Protein AF-A0A955JYB1-F1 (afdb_monomer)

Structure (mmCIF, N/CA/C/O backbone):
data_AF-A0A955JYB1-F1
#
_entry.id   AF-A0A955JYB1-F1
#
loop_
_atom_site.group_PDB
_atom_site.id
_atom_site.type_symbol
_atom_site.label_atom_id
_atom_site.label_alt_id
_atom_site.label_comp_id
_atom_site.label_asym_id
_atom_site.label_entity_id
_atom_site.label_seq_id
_atom_site.pdbx_PDB_ins_code
_atom_site.Cartn_x
_atom_site.Cartn_y
_atom_site.Cartn_z
_atom_site.occupancy
_atom_site.B_iso_or_equiv
_atom_site.auth_seq_id
_atom_site.auth_comp_id
_atom_site.auth_asym_id
_atom_site.auth_atom_id
_atom_site.pdbx_PDB_model_num
ATOM 1 N N . MET A 1 1 ? 31.327 -35.921 -1.072 1.00 38.75 1 MET A N 1
ATOM 2 C CA . MET A 1 1 ? 30.945 -35.524 0.301 1.00 38.75 1 MET A CA 1
ATOM 3 C C . MET A 1 1 ? 29.560 -34.891 0.266 1.00 38.75 1 MET A C 1
ATOM 5 O O . MET A 1 1 ? 29.416 -33.709 -0.019 1.00 38.75 1 MET A O 1
ATOM 9 N N . GLU A 1 2 ? 28.541 -35.715 0.494 1.00 39.31 2 GLU A N 1
ATOM 10 C CA . GLU A 1 2 ? 27.116 -35.370 0.538 1.00 39.31 2 GLU A CA 1
ATOM 11 C C . GLU A 1 2 ? 26.676 -34.954 1.954 1.00 39.31 2 GLU A C 1
ATOM 13 O O . GLU A 1 2 ? 25.932 -35.673 2.611 1.00 39.31 2 GLU A O 1
ATOM 18 N N . PHE A 1 3 ? 27.115 -33.796 2.458 1.00 44.34 3 PHE A N 1
ATOM 19 C CA . PHE A 1 3 ? 26.742 -33.376 3.823 1.00 44.34 3 PHE A CA 1
ATOM 20 C C . PHE A 1 3 ? 26.226 -31.947 3.966 1.00 44.34 3 PHE A C 1
ATOM 22 O O . PHE A 1 3 ? 26.326 -31.381 5.044 1.00 44.34 3 PHE A O 1
ATOM 29 N N . LEU A 1 4 ? 25.593 -31.370 2.937 1.00 48.28 4 LEU A N 1
ATOM 30 C CA . LEU A 1 4 ? 24.822 -30.123 3.101 1.00 48.28 4 LEU A CA 1
ATOM 31 C C . LEU A 1 4 ? 23.524 -30.071 2.274 1.00 48.28 4 LEU A C 1
ATOM 33 O O . LEU A 1 4 ? 23.049 -28.999 1.912 1.00 48.28 4 LEU A O 1
ATOM 37 N N . LYS A 1 5 ? 22.852 -31.211 2.064 1.00 41.53 5 LYS A N 1
ATOM 38 C CA . LYS A 1 5 ? 21.389 -31.205 1.866 1.00 41.53 5 LYS A CA 1
ATOM 39 C C . LYS A 1 5 ? 20.709 -31.140 3.238 1.00 41.53 5 LYS A C 1
ATOM 41 O O . LYS A 1 5 ? 20.001 -32.056 3.644 1.00 41.53 5 LYS A O 1
ATOM 46 N N . SER A 1 6 ? 20.933 -30.044 3.971 1.00 41.06 6 SER A N 1
ATOM 47 C CA . SER A 1 6 ? 20.096 -29.708 5.126 1.00 41.06 6 SER A CA 1
ATOM 48 C C . SER A 1 6 ? 18.728 -29.309 4.590 1.00 41.06 6 SER A C 1
ATOM 50 O O . SER A 1 6 ? 18.463 -28.172 4.196 1.00 41.06 6 SER A O 1
ATOM 52 N N . ASN A 1 7 ? 17.885 -30.325 4.473 1.00 46.78 7 ASN A N 1
ATOM 53 C CA . ASN A 1 7 ? 16.487 -30.223 4.132 1.00 46.78 7 ASN A CA 1
ATOM 54 C C . ASN A 1 7 ? 15.818 -29.388 5.230 1.00 46.78 7 ASN A C 1
ATOM 56 O O . ASN A 1 7 ? 15.478 -29.901 6.296 1.00 46.78 7 ASN A O 1
ATOM 60 N N . LYS A 1 8 ? 15.696 -28.079 4.993 1.00 49.12 8 LYS A N 1
ATOM 61 C CA . LYS A 1 8 ? 15.092 -27.090 5.892 1.00 49.12 8 LYS A CA 1
ATOM 62 C C . LYS A 1 8 ? 13.580 -27.331 5.970 1.00 49.12 8 LYS A C 1
ATOM 64 O O . LYS A 1 8 ? 12.783 -26.515 5.514 1.00 49.12 8 LYS A O 1
ATOM 69 N N . ARG A 1 9 ? 13.170 -28.478 6.521 1.00 55.09 9 ARG A N 1
ATOM 70 C CA . ARG A 1 9 ? 11.784 -28.751 6.901 1.00 55.09 9 ARG A CA 1
ATOM 71 C C . ARG A 1 9 ? 11.428 -27.722 7.966 1.00 55.09 9 ARG A C 1
ATOM 73 O O . ARG A 1 9 ? 11.911 -27.801 9.093 1.00 55.09 9 ARG A O 1
ATOM 80 N N . ARG A 1 10 ? 10.618 -26.721 7.610 1.00 59.34 10 ARG A N 1
ATOM 81 C CA . ARG A 1 10 ? 9.955 -25.889 8.619 1.00 59.34 10 ARG A CA 1
ATOM 82 C C . ARG A 1 10 ? 9.213 -26.845 9.553 1.00 59.34 10 ARG A C 1
ATOM 84 O O . ARG A 1 10 ? 8.434 -27.673 9.091 1.00 59.34 10 ARG A O 1
ATOM 91 N N . SER A 1 11 ? 9.509 -26.779 10.848 1.00 77.94 11 SER A N 1
ATOM 92 C CA . SER A 1 11 ? 8.768 -27.548 11.848 1.00 77.94 11 SER A CA 1
ATOM 93 C C . SER A 1 11 ? 7.284 -27.186 11.748 1.00 77.94 11 SER A C 1
ATOM 95 O O . SER A 1 11 ? 6.961 -26.001 11.645 1.00 77.94 11 SER A O 1
ATOM 97 N N . ARG A 1 12 ? 6.387 -28.181 11.811 1.00 80.25 12 ARG A N 1
ATOM 98 C CA . ARG A 1 12 ? 4.925 -27.966 11.819 1.00 80.25 12 ARG A CA 1
ATOM 99 C C . ARG A 1 12 ? 4.507 -26.951 12.891 1.00 80.25 12 ARG A C 1
ATOM 101 O O . ARG A 1 12 ? 3.619 -26.141 12.660 1.00 80.25 12 ARG A O 1
ATOM 108 N N . LEU A 1 13 ? 5.219 -26.922 14.021 1.00 85.00 13 LEU A N 1
ATOM 109 C CA . LEU A 1 13 ? 5.011 -25.945 15.093 1.00 85.00 13 LEU A CA 1
ATOM 110 C C . LEU A 1 13 ? 5.283 -24.506 14.641 1.00 85.00 13 LEU A C 1
ATOM 112 O O . LEU A 1 13 ? 4.529 -23.604 14.984 1.00 85.00 13 LEU A O 1
ATOM 116 N N . SER A 1 14 ? 6.329 -24.283 13.840 1.00 84.44 14 SER A N 1
ATOM 117 C CA . SER A 1 14 ? 6.640 -22.951 13.311 1.00 84.44 14 SER A CA 1
ATOM 118 C C . SER A 1 14 ? 5.580 -22.462 12.328 1.00 84.44 14 SER A C 1
ATOM 120 O O . SER A 1 14 ? 5.365 -21.256 12.228 1.00 84.44 14 SER A O 1
ATOM 122 N N . GLU A 1 15 ? 4.963 -23.367 11.572 1.00 85.81 15 GLU A N 1
ATOM 123 C CA . GLU A 1 15 ? 3.910 -23.032 10.615 1.00 85.81 15 GLU A CA 1
ATOM 124 C C . GLU A 1 15 ? 2.590 -22.719 11.327 1.00 85.81 15 GLU A C 1
ATOM 126 O O . GLU A 1 15 ? 1.981 -21.687 11.056 1.00 85.81 15 GLU A O 1
ATOM 131 N N . ILE A 1 16 ? 2.217 -23.527 12.324 1.00 91.31 16 ILE A N 1
ATOM 132 C CA . ILE A 1 16 ? 1.059 -23.265 13.190 1.00 91.31 16 ILE A CA 1
ATOM 133 C C . ILE A 1 16 ? 1.235 -21.936 13.929 1.00 91.31 16 ILE A C 1
ATOM 135 O O . ILE A 1 16 ? 0.350 -21.085 13.877 1.00 91.31 16 ILE A O 1
ATOM 139 N N . ALA A 1 17 ? 2.394 -21.714 14.557 1.00 90.94 17 ALA A N 1
ATOM 140 C CA . ALA A 1 17 ? 2.681 -20.464 15.255 1.00 90.94 17 ALA A CA 1
ATOM 141 C C . ALA A 1 17 ? 2.602 -19.254 14.313 1.00 90.94 17 ALA A C 1
ATOM 143 O O . ALA A 1 17 ? 2.074 -18.213 14.693 1.00 90.94 17 ALA A O 1
ATOM 144 N N . TYR A 1 18 ? 3.077 -19.390 13.070 1.00 89.44 18 TYR A N 1
ATOM 145 C CA . TYR A 1 18 ? 2.948 -18.342 12.059 1.00 89.44 18 TYR A CA 1
ATOM 146 C C . TYR A 1 18 ? 1.481 -18.007 11.757 1.00 89.44 18 TYR A C 1
ATOM 148 O O . TYR A 1 18 ? 1.126 -16.829 11.725 1.00 89.44 18 TYR A O 1
ATOM 156 N N . VAL A 1 19 ? 0.625 -19.011 11.555 1.00 93.31 19 VAL A N 1
ATOM 157 C CA . VAL A 1 19 ? -0.801 -18.792 11.268 1.00 93.31 19 VAL A CA 1
ATOM 158 C C . VAL A 1 19 ? -1.507 -18.160 12.468 1.00 93.31 19 VAL A C 1
ATOM 160 O O . VAL A 1 19 ? -2.136 -17.112 12.324 1.00 93.31 19 VAL A O 1
ATOM 163 N N . VAL A 1 20 ? -1.343 -18.748 13.655 1.00 95.44 20 VAL A N 1
ATOM 164 C CA . VAL A 1 20 ? -2.004 -18.298 14.887 1.00 95.44 20 VAL A CA 1
ATOM 165 C C . VAL A 1 20 ? -1.614 -16.864 15.232 1.00 95.44 20 VAL A C 1
ATOM 167 O O . VAL A 1 20 ? -2.494 -16.053 15.492 1.00 95.44 20 VAL A O 1
ATOM 170 N N . LEU A 1 21 ? -0.325 -16.511 15.176 1.00 93.69 21 LEU A N 1
ATOM 171 C CA . LEU A 1 21 ? 0.126 -15.158 15.517 1.00 93.69 21 LEU A CA 1
ATOM 172 C C . LEU A 1 21 ? -0.401 -14.089 14.549 1.00 93.69 21 LEU A C 1
ATOM 174 O O . LEU A 1 21 ? -0.737 -12.993 14.990 1.00 93.69 21 LEU A O 1
ATOM 178 N N . ASN A 1 22 ? -0.496 -14.381 13.247 1.00 95.44 22 ASN A N 1
ATOM 179 C CA . ASN A 1 22 ? -1.040 -13.417 12.282 1.00 95.44 22 ASN A CA 1
ATOM 180 C C . ASN A 1 22 ? -2.554 -13.228 12.444 1.00 95.44 22 ASN A C 1
ATOM 182 O O . ASN A 1 22 ? -3.038 -12.102 12.354 1.00 95.44 22 ASN A O 1
ATOM 186 N N . ILE A 1 23 ? -3.295 -14.308 12.710 1.00 96.69 23 ILE A N 1
ATOM 187 C CA . ILE A 1 23 ? -4.732 -14.219 13.005 1.00 96.69 23 ILE A CA 1
ATOM 188 C C . ILE A 1 23 ? -4.947 -13.458 14.314 1.00 96.69 23 ILE A C 1
ATOM 190 O O . ILE A 1 23 ? -5.753 -12.532 14.353 1.00 96.69 23 ILE A O 1
ATOM 194 N N . ALA A 1 24 ? -4.187 -13.793 15.360 1.00 96.56 24 ALA A N 1
ATOM 195 C CA . ALA A 1 24 ? -4.259 -13.122 16.652 1.00 96.56 24 ALA A CA 1
ATOM 196 C C . ALA A 1 24 ? -3.973 -11.621 16.530 1.00 96.56 24 ALA A C 1
ATOM 198 O O . ALA A 1 24 ? -4.690 -10.828 17.129 1.00 96.56 24 ALA A O 1
ATOM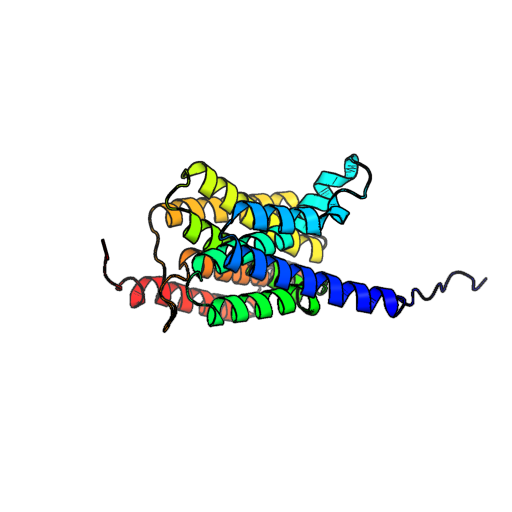 199 N N . LEU A 1 25 ? -2.990 -11.218 15.714 1.00 96.25 25 LEU A N 1
ATOM 200 C CA . LEU A 1 25 ? -2.735 -9.807 15.425 1.00 96.25 25 LEU A CA 1
ATOM 201 C C . LEU A 1 25 ? -3.964 -9.131 14.805 1.00 96.25 25 LEU A C 1
ATOM 203 O O . LEU A 1 25 ? -4.386 -8.090 15.291 1.00 96.25 25 LEU A O 1
ATOM 207 N N . ALA A 1 26 ? -4.549 -9.708 13.755 1.00 97.06 26 ALA A N 1
ATOM 208 C CA . ALA A 1 26 ? -5.701 -9.110 13.079 1.00 97.06 26 ALA A CA 1
ATOM 209 C C . ALA A 1 26 ? -6.925 -8.989 14.006 1.00 97.06 26 ALA A C 1
ATOM 211 O O . ALA A 1 26 ? -7.592 -7.955 14.026 1.00 97.06 26 ALA A O 1
ATOM 212 N N . VAL A 1 27 ? -7.185 -10.020 14.815 1.00 97.19 27 VAL A N 1
ATOM 213 C CA . VAL A 1 27 ? -8.258 -10.015 15.820 1.00 97.19 27 VAL A CA 1
ATOM 214 C C . VAL A 1 27 ? -7.976 -8.996 16.923 1.00 97.19 27 VAL A C 1
ATOM 216 O O . VAL A 1 27 ? -8.883 -8.277 17.329 1.00 97.19 27 VAL A O 1
ATOM 219 N N . LEU A 1 28 ? -6.726 -8.875 17.378 1.00 96.94 28 LEU A N 1
ATOM 220 C CA . LEU A 1 28 ? -6.333 -7.870 18.362 1.00 96.94 28 LEU A CA 1
ATOM 221 C C . LEU A 1 28 ? -6.601 -6.452 17.845 1.00 96.94 28 LEU A C 1
ATOM 223 O O . LEU A 1 28 ? -7.172 -5.649 18.574 1.00 96.94 28 LEU A O 1
ATOM 227 N N . LEU A 1 29 ? -6.251 -6.151 16.590 1.00 96.94 29 LEU A N 1
ATOM 228 C CA . LEU A 1 29 ? -6.529 -4.841 15.985 1.00 96.94 29 LEU A CA 1
ATOM 229 C C . LEU A 1 29 ? -8.034 -4.548 15.917 1.00 96.94 29 LEU A C 1
ATOM 231 O O . LEU A 1 29 ? -8.446 -3.430 16.216 1.00 96.94 29 LEU A O 1
ATOM 235 N N . LEU A 1 30 ? -8.858 -5.553 15.599 1.00 96.69 30 LEU A N 1
ATOM 236 C CA . LEU A 1 30 ? -10.318 -5.430 15.638 1.00 96.69 30 LEU A CA 1
ATOM 237 C C . LEU A 1 30 ? -10.828 -5.134 17.055 1.00 96.69 30 LEU A C 1
ATOM 239 O O . LEU A 1 30 ? -11.625 -4.218 17.238 1.00 96.69 30 LEU A O 1
ATOM 243 N N . ILE A 1 31 ? -10.354 -5.877 18.060 1.00 95.75 31 ILE A N 1
ATOM 244 C CA . ILE A 1 31 ? -10.734 -5.664 19.465 1.00 95.75 31 ILE A CA 1
ATOM 245 C C . ILE A 1 31 ? -10.359 -4.249 19.905 1.00 95.75 31 ILE A C 1
ATOM 247 O O . ILE A 1 31 ? -11.176 -3.569 20.523 1.00 95.75 31 ILE A O 1
ATOM 251 N N . VAL A 1 32 ? -9.154 -3.785 19.564 1.00 95.31 32 VAL A N 1
ATOM 252 C CA . VAL A 1 32 ? -8.707 -2.433 19.913 1.00 95.31 32 VAL A CA 1
ATOM 253 C C . VAL A 1 32 ? -9.590 -1.374 19.251 1.00 95.31 32 VAL A C 1
ATOM 255 O O . VAL A 1 32 ? -10.032 -0.444 19.927 1.00 95.31 32 VAL A O 1
ATOM 258 N N . ALA A 1 33 ? -9.900 -1.533 17.963 1.00 93.50 33 ALA A N 1
ATOM 259 C CA . ALA A 1 33 ? -10.757 -0.606 17.230 1.00 93.50 33 ALA A CA 1
ATOM 260 C C . ALA A 1 33 ? -12.182 -0.540 17.808 1.00 93.50 33 ALA A C 1
ATOM 262 O O . ALA A 1 33 ? -12.724 0.550 17.959 1.00 93.50 33 ALA A O 1
ATOM 263 N N . VAL A 1 34 ? -12.773 -1.681 18.175 1.00 93.88 34 VAL A N 1
ATOM 264 C CA . VAL A 1 34 ? -14.152 -1.744 18.689 1.00 93.88 34 VAL A CA 1
ATOM 265 C C . VAL A 1 34 ? -14.254 -1.279 20.142 1.00 93.88 34 VAL A C 1
ATOM 267 O O . VAL A 1 34 ? -15.166 -0.528 20.471 1.00 93.88 34 VAL A O 1
ATOM 270 N N . GLN A 1 35 ? -13.348 -1.725 21.016 1.00 94.06 35 GLN A N 1
ATOM 271 C CA . GLN A 1 35 ? -13.476 -1.505 22.463 1.00 94.06 35 GLN A CA 1
ATOM 272 C C . GLN A 1 35 ? -12.854 -0.189 22.929 1.00 94.06 35 GLN A C 1
ATOM 274 O O . GLN A 1 35 ? -13.381 0.464 23.823 1.00 94.06 35 GLN A O 1
ATOM 279 N N . PHE A 1 36 ? -11.723 0.199 22.339 1.00 92.06 36 PHE A N 1
ATOM 280 C CA . PHE A 1 36 ? -10.965 1.371 22.780 1.00 92.06 36 PHE A CA 1
ATOM 281 C C . PHE A 1 36 ? -11.129 2.561 21.840 1.00 92.06 36 PHE A C 1
ATOM 283 O O . PHE A 1 36 ? -10.824 3.681 22.242 1.00 92.06 36 PHE A O 1
ATOM 290 N N . ASN A 1 37 ? -11.573 2.327 20.597 1.00 88.75 37 ASN A N 1
ATOM 291 C CA . ASN A 1 37 ? -11.757 3.358 19.574 1.00 88.75 37 ASN A CA 1
ATOM 292 C C . ASN A 1 37 ? -10.515 4.266 19.417 1.00 88.75 37 ASN A C 1
ATOM 294 O O . ASN A 1 37 ? -10.618 5.480 19.249 1.00 88.75 37 ASN A O 1
ATOM 298 N N . ASN A 1 38 ? -9.319 3.674 19.556 1.00 90.25 38 ASN A N 1
ATOM 299 C CA . ASN A 1 38 ? -8.046 4.389 19.584 1.00 90.25 38 ASN A CA 1
ATOM 300 C C . ASN A 1 38 ? -7.164 3.982 18.396 1.00 90.25 38 ASN A C 1
ATOM 302 O O . ASN A 1 38 ? -6.569 2.896 18.361 1.00 90.25 38 ASN A O 1
ATOM 306 N N . LEU A 1 39 ? -7.058 4.904 17.437 1.00 90.69 39 LEU A N 1
ATOM 307 C CA . LEU A 1 39 ? -6.262 4.743 16.223 1.00 90.69 39 LEU A CA 1
ATOM 308 C C . LEU A 1 39 ? -4.772 4.536 16.531 1.00 90.69 39 LEU A C 1
ATOM 310 O O . LEU A 1 39 ? -4.147 3.611 16.010 1.00 90.69 39 LEU A O 1
ATOM 314 N N . TRP A 1 40 ? -4.201 5.376 17.395 1.00 92.75 40 TRP A N 1
ATOM 315 C CA . TRP A 1 40 ? -2.769 5.370 17.695 1.00 92.75 40 TRP A CA 1
ATOM 316 C C . TRP A 1 40 ? -2.332 4.075 18.371 1.00 92.75 40 TRP A C 1
ATOM 318 O O . TRP A 1 40 ? -1.307 3.505 17.999 1.00 92.75 40 TRP A O 1
ATOM 328 N N . LEU A 1 41 ? -3.142 3.564 19.301 1.00 93.38 41 LEU A N 1
ATOM 329 C CA . LEU A 1 41 ? -2.874 2.296 19.978 1.00 93.38 41 LEU A CA 1
ATOM 330 C C . LEU A 1 41 ? -2.806 1.132 18.977 1.00 93.38 41 LEU A C 1
ATOM 332 O O . LEU A 1 41 ? -1.892 0.308 19.027 1.00 93.38 41 LEU A O 1
ATOM 336 N N . SER A 1 42 ? -3.730 1.102 18.018 1.00 92.69 42 SER A N 1
ATOM 337 C CA . SER A 1 42 ? -3.751 0.094 16.956 1.00 92.69 42 SER A CA 1
ATOM 338 C C . SER A 1 42 ? -2.533 0.202 16.029 1.00 92.69 42 SER A C 1
ATOM 340 O O . SER A 1 42 ? -1.923 -0.813 15.688 1.00 92.69 42 SER A O 1
ATOM 342 N N . ILE A 1 43 ? -2.114 1.422 15.668 1.00 93.94 43 ILE A N 1
ATOM 343 C CA . ILE A 1 43 ? -0.890 1.656 14.881 1.00 93.94 43 ILE A CA 1
ATOM 344 C C . ILE A 1 43 ? 0.347 1.141 15.630 1.00 93.94 43 ILE A C 1
ATOM 346 O O . ILE A 1 43 ? 1.192 0.475 15.028 1.00 93.94 43 ILE A O 1
ATOM 350 N N . VAL A 1 44 ? 0.444 1.380 16.942 1.00 94.88 44 VAL A N 1
ATOM 351 C CA . VAL A 1 44 ? 1.547 0.862 17.768 1.00 94.88 44 VAL A CA 1
ATOM 352 C C . VAL A 1 44 ? 1.606 -0.666 17.714 1.00 94.88 44 VAL A C 1
ATOM 354 O O . VAL A 1 44 ? 2.681 -1.221 17.480 1.00 94.88 44 VAL A O 1
ATOM 357 N N . PHE A 1 45 ? 0.470 -1.361 17.833 1.00 94.75 45 PHE A N 1
ATOM 358 C CA . PHE A 1 45 ? 0.434 -2.821 17.691 1.00 94.75 45 PHE A CA 1
ATOM 359 C C . PHE A 1 45 ? 0.898 -3.295 16.309 1.00 94.75 45 PHE A C 1
ATOM 361 O O . PHE A 1 45 ? 1.658 -4.265 16.216 1.00 94.75 45 PHE A O 1
ATOM 368 N N . VAL A 1 46 ? 0.511 -2.599 15.234 1.00 95.25 46 VAL A N 1
ATOM 369 C CA . VAL A 1 46 ? 0.999 -2.900 13.879 1.00 95.25 46 VAL A CA 1
ATOM 370 C C . VAL A 1 46 ? 2.521 -2.768 13.808 1.00 95.25 46 VAL A C 1
ATOM 372 O O . VAL A 1 46 ? 3.176 -3.680 13.301 1.00 95.25 46 VAL A O 1
ATOM 375 N N . VAL A 1 47 ? 3.103 -1.688 14.334 1.00 93.75 47 VAL A N 1
ATOM 376 C CA . VAL A 1 47 ? 4.559 -1.463 14.310 1.00 93.75 47 VAL A CA 1
ATOM 377 C C . VAL A 1 47 ? 5.296 -2.519 15.141 1.00 93.75 47 VAL A C 1
ATOM 379 O O . VAL A 1 47 ? 6.239 -3.139 14.645 1.00 93.75 47 VAL A O 1
ATOM 382 N N . ILE A 1 48 ? 4.828 -2.803 16.362 1.00 93.62 48 ILE A N 1
ATOM 383 C CA . ILE A 1 48 ? 5.411 -3.825 17.249 1.00 93.62 48 ILE A CA 1
ATOM 384 C C . ILE A 1 48 ? 5.364 -5.213 16.599 1.00 93.62 48 ILE A C 1
ATOM 386 O O . ILE A 1 48 ? 6.325 -5.979 16.700 1.00 93.62 48 ILE A O 1
ATOM 390 N N . SER A 1 49 ? 4.302 -5.534 15.851 1.00 91.44 49 SER A N 1
ATOM 391 C CA . SER A 1 49 ? 4.202 -6.814 15.133 1.00 91.44 49 SER A CA 1
ATOM 392 C C . SER A 1 49 ? 5.360 -7.053 14.152 1.00 91.44 49 SER A C 1
ATOM 394 O O . SER A 1 49 ? 5.671 -8.200 13.816 1.00 91.44 49 SER A O 1
ATOM 396 N N . LYS A 1 50 ? 6.037 -5.983 13.712 1.00 89.81 50 LYS A N 1
ATOM 397 C CA . LYS A 1 50 ? 7.184 -6.028 12.799 1.00 89.81 50 LYS A CA 1
ATOM 398 C C . LYS A 1 50 ? 8.538 -5.993 13.509 1.00 89.81 50 LYS A C 1
ATOM 400 O O . LYS A 1 50 ? 9.540 -5.733 12.851 1.00 89.81 50 LYS A O 1
ATOM 405 N N . TRP A 1 51 ? 8.616 -6.310 14.803 1.00 87.19 51 TRP A N 1
ATOM 406 C CA . TRP A 1 51 ? 9.864 -6.319 15.591 1.00 87.19 51 TRP A CA 1
ATOM 407 C C . TRP A 1 51 ? 11.066 -6.994 14.894 1.00 87.19 51 TRP A C 1
ATOM 409 O O . TRP A 1 51 ? 12.209 -6.576 15.071 1.00 87.19 51 TRP A O 1
ATOM 419 N N . ARG A 1 52 ? 10.819 -7.994 14.033 1.00 84.88 52 ARG A N 1
ATOM 420 C CA . ARG A 1 52 ? 11.841 -8.675 13.215 1.00 84.88 52 ARG A CA 1
ATOM 421 C C . ARG A 1 52 ? 12.653 -7.741 12.311 1.00 84.88 52 ARG A C 1
ATOM 423 O O . ARG A 1 52 ? 13.780 -8.087 11.974 1.00 84.88 52 ARG A O 1
ATOM 430 N N . ILE A 1 53 ? 12.117 -6.578 11.937 1.00 87.69 53 ILE A N 1
ATOM 431 C CA . ILE A 1 53 ? 12.836 -5.547 11.172 1.00 87.69 53 ILE A CA 1
ATOM 432 C C . ILE A 1 53 ? 14.103 -5.110 11.922 1.00 87.69 53 ILE A C 1
ATOM 434 O O . ILE A 1 53 ?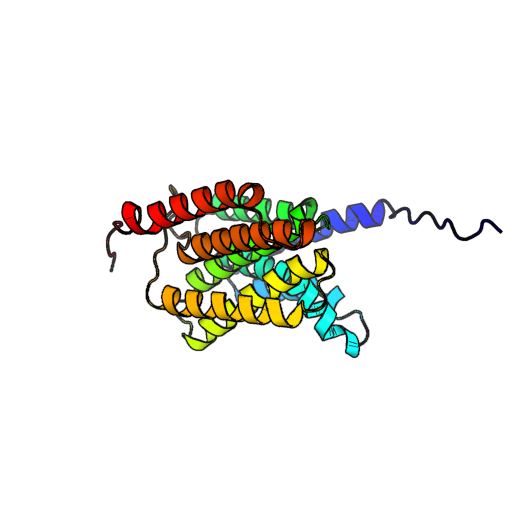 15.157 -4.961 11.301 1.00 87.69 53 ILE A O 1
ATOM 438 N N . LEU A 1 54 ? 14.004 -4.962 13.248 1.00 88.25 54 LEU A N 1
ATOM 439 C CA . LEU A 1 54 ? 15.071 -4.475 14.126 1.00 88.25 54 LEU A CA 1
ATOM 440 C C . LEU A 1 54 ? 15.957 -5.595 14.687 1.00 88.25 54 LEU A C 1
ATOM 442 O O . LEU A 1 54 ? 17.031 -5.315 15.209 1.00 88.25 54 LEU A O 1
ATOM 446 N N . ALA A 1 55 ? 15.567 -6.863 14.527 1.00 88.31 55 ALA A N 1
ATOM 447 C CA . ALA A 1 55 ? 16.310 -8.036 15.005 1.00 88.31 55 ALA A CA 1
ATOM 448 C C . ALA A 1 55 ? 17.595 -8.345 14.195 1.00 88.31 55 ALA A C 1
ATOM 450 O O . ALA A 1 55 ? 18.091 -9.472 14.200 1.00 88.31 55 ALA A O 1
ATOM 451 N N . VAL A 1 56 ? 18.135 -7.357 13.476 1.00 91.50 56 VAL A N 1
ATOM 452 C CA . VAL A 1 56 ? 19.381 -7.441 12.701 1.00 91.50 56 VAL A CA 1
ATOM 453 C C . VAL A 1 56 ? 20.359 -6.350 13.135 1.00 91.50 56 VAL A C 1
ATOM 455 O O . VAL A 1 56 ? 19.988 -5.399 13.820 1.00 91.50 56 VAL A O 1
ATOM 458 N N . ARG A 1 57 ? 21.620 -6.447 12.688 1.00 91.12 57 ARG A N 1
ATOM 459 C CA . ARG A 1 57 ? 22.643 -5.424 12.967 1.00 91.12 57 ARG A CA 1
ATOM 460 C C . ARG A 1 57 ? 22.166 -4.032 12.502 1.00 91.12 57 ARG A C 1
ATOM 462 O O . ARG A 1 57 ? 21.696 -3.947 11.364 1.00 91.12 57 ARG A O 1
ATOM 469 N N . PRO A 1 58 ? 22.378 -2.954 13.286 1.00 91.25 58 PRO A N 1
ATOM 470 C CA . PRO A 1 58 ? 21.881 -1.605 12.978 1.00 91.25 58 PRO A CA 1
ATOM 471 C C . PRO A 1 58 ? 22.175 -1.102 11.561 1.00 91.25 58 PRO A C 1
ATOM 473 O O . PRO A 1 58 ? 21.318 -0.495 10.927 1.00 91.25 58 PRO A O 1
ATOM 476 N N . ARG A 1 59 ? 23.340 -1.447 10.994 1.00 92.31 59 ARG A N 1
ATOM 477 C CA . ARG A 1 59 ? 23.703 -1.082 9.610 1.00 92.31 59 ARG A CA 1
ATOM 478 C C . ARG A 1 59 ? 22.706 -1.554 8.541 1.00 92.31 59 ARG A C 1
ATOM 480 O O . ARG A 1 59 ? 22.660 -0.984 7.460 1.00 92.31 59 ARG A O 1
ATOM 487 N N . TYR A 1 60 ? 21.940 -2.610 8.818 1.00 90.19 60 TYR A N 1
ATOM 488 C CA . TYR A 1 60 ? 20.963 -3.189 7.892 1.00 90.19 60 TYR A CA 1
ATOM 489 C C . TYR A 1 60 ? 19.528 -2.724 8.155 1.00 90.19 60 TYR A C 1
ATOM 491 O O . TYR A 1 60 ? 18.620 -3.139 7.436 1.00 90.19 60 TYR A O 1
ATOM 499 N N . TRP A 1 61 ? 19.296 -1.864 9.152 1.00 91.19 61 TRP A N 1
ATOM 500 C CA . TRP A 1 61 ? 17.947 -1.415 9.498 1.00 91.19 61 TRP A CA 1
ATOM 501 C C . TRP A 1 61 ? 17.265 -0.697 8.345 1.00 91.19 61 TRP A C 1
ATOM 503 O O . TRP A 1 61 ? 16.123 -1.012 8.046 1.00 91.19 61 TRP A O 1
ATOM 513 N N . VAL A 1 62 ? 17.965 0.193 7.640 1.00 87.81 62 VAL A N 1
ATOM 514 C CA . VAL A 1 62 ? 17.388 0.924 6.499 1.00 87.81 62 VAL A CA 1
ATOM 515 C C . VAL A 1 62 ? 16.898 -0.042 5.416 1.00 87.81 62 VAL A C 1
ATOM 517 O O . VAL A 1 62 ? 15.776 0.085 4.928 1.00 87.81 62 VAL A O 1
ATOM 520 N N . ALA A 1 63 ? 17.699 -1.057 5.084 1.00 86.25 63 ALA A N 1
ATOM 521 C CA . ALA A 1 63 ? 17.322 -2.074 4.105 1.00 86.25 63 ALA A CA 1
ATOM 522 C C . ALA A 1 63 ? 16.112 -2.903 4.572 1.00 86.25 63 ALA A C 1
ATOM 524 O O . ALA A 1 63 ? 15.185 -3.145 3.803 1.00 86.25 63 ALA A O 1
ATOM 525 N N . ASN A 1 64 ? 16.076 -3.288 5.849 1.00 89.94 64 ASN A N 1
ATOM 526 C CA . ASN A 1 64 ? 14.950 -4.038 6.400 1.00 89.94 64 ASN A CA 1
ATOM 527 C C . ASN A 1 64 ? 13.673 -3.204 6.517 1.00 89.94 64 ASN A C 1
ATOM 529 O O . ASN A 1 64 ? 12.596 -3.714 6.221 1.00 89.94 64 ASN A O 1
ATOM 533 N N . ILE A 1 65 ? 13.767 -1.942 6.939 1.00 89.81 65 ILE A N 1
ATOM 534 C CA . ILE A 1 65 ? 12.623 -1.032 7.029 1.00 89.81 65 ILE A CA 1
ATOM 535 C C . ILE A 1 65 ? 12.036 -0.863 5.633 1.00 89.81 65 ILE A C 1
ATOM 537 O O . ILE A 1 65 ? 10.868 -1.183 5.436 1.00 89.81 65 ILE A O 1
ATOM 541 N N . THR A 1 66 ? 12.855 -0.465 4.654 1.00 86.50 66 THR A N 1
ATOM 542 C CA . THR A 1 66 ? 12.413 -0.247 3.265 1.00 86.50 66 THR A CA 1
ATOM 543 C C . THR A 1 66 ? 11.763 -1.485 2.647 1.00 86.50 66 THR A C 1
ATOM 545 O O . THR A 1 66 ? 10.733 -1.353 1.992 1.00 86.50 66 THR A O 1
ATOM 548 N N . ALA A 1 67 ? 12.280 -2.686 2.922 1.00 86.12 67 ALA A N 1
ATOM 549 C CA . ALA A 1 67 ? 11.691 -3.944 2.454 1.00 86.12 67 ALA A CA 1
ATOM 550 C C . ALA A 1 67 ? 10.334 -4.289 3.099 1.00 86.12 67 ALA A C 1
ATOM 552 O O . ALA A 1 67 ? 9.594 -5.114 2.569 1.00 86.12 67 ALA A O 1
ATOM 553 N N . ASN A 1 68 ? 9.999 -3.687 4.243 1.00 93.06 68 ASN A N 1
ATOM 554 C CA . ASN A 1 68 ? 8.756 -3.948 4.970 1.00 93.06 68 ASN A CA 1
ATOM 555 C C . ASN A 1 68 ? 7.770 -2.769 4.934 1.00 93.06 68 ASN A C 1
ATOM 557 O O . ASN A 1 68 ? 6.671 -2.910 5.471 1.00 93.06 68 ASN A O 1
ATOM 561 N N . VAL A 1 69 ? 8.100 -1.637 4.293 1.00 94.44 69 VAL A N 1
ATOM 562 C CA . VAL A 1 69 ? 7.188 -0.477 4.235 1.00 94.44 69 VAL A CA 1
ATOM 563 C C . VAL A 1 69 ? 5.875 -0.830 3.543 1.00 94.44 69 VAL A C 1
ATOM 565 O O . VAL A 1 69 ? 4.829 -0.456 4.048 1.00 94.44 69 VAL A O 1
ATOM 568 N N . VAL A 1 70 ? 5.893 -1.612 2.460 1.00 96.44 70 VAL A N 1
ATOM 569 C CA . VAL A 1 70 ? 4.668 -2.053 1.761 1.00 96.44 70 VAL A CA 1
ATOM 570 C C . VAL A 1 70 ? 3.703 -2.767 2.716 1.00 96.44 70 VAL A C 1
ATOM 572 O O . VAL A 1 70 ? 2.516 -2.460 2.769 1.00 96.44 70 VAL A O 1
ATOM 575 N N . ASP A 1 71 ? 4.222 -3.683 3.534 1.00 95.56 71 ASP A N 1
ATOM 576 C CA . ASP A 1 71 ? 3.427 -4.412 4.526 1.00 95.56 71 ASP A CA 1
ATOM 577 C C . ASP A 1 71 ? 3.003 -3.527 5.711 1.00 95.56 71 ASP A C 1
ATOM 579 O O . ASP A 1 71 ? 1.922 -3.711 6.273 1.00 95.56 71 ASP A O 1
ATOM 583 N N . LEU A 1 72 ? 3.830 -2.547 6.084 1.00 96.12 72 LEU A N 1
ATOM 584 C CA . LEU A 1 72 ? 3.490 -1.557 7.102 1.00 96.12 72 LEU A CA 1
ATOM 585 C C . LEU A 1 72 ? 2.357 -0.635 6.632 1.00 96.12 72 LEU A C 1
ATOM 587 O O . LEU A 1 72 ? 1.414 -0.420 7.386 1.00 96.12 72 LEU A O 1
ATOM 591 N N . VAL A 1 73 ? 2.408 -0.154 5.388 1.00 97.69 73 VAL A N 1
ATOM 592 C CA . VAL A 1 73 ? 1.378 0.693 4.768 1.00 97.69 73 VAL A CA 1
ATOM 593 C C . VAL A 1 73 ? 0.037 -0.034 4.736 1.00 97.69 73 VAL A C 1
ATOM 595 O O . VAL A 1 73 ? -0.968 0.536 5.150 1.00 97.69 73 VAL A O 1
ATOM 598 N N . VAL A 1 74 ? 0.011 -1.310 4.333 1.00 97.94 74 VAL A N 1
ATOM 599 C CA . VAL A 1 74 ? -1.232 -2.099 4.350 1.00 97.94 74 VAL A CA 1
ATOM 600 C C . VAL A 1 74 ? -1.737 -2.331 5.776 1.00 97.94 74 VAL A C 1
ATOM 602 O O . VAL A 1 74 ? -2.937 -2.241 6.016 1.00 97.94 74 VAL A O 1
ATOM 605 N N . GLY A 1 75 ? -0.846 -2.590 6.739 1.00 97.25 75 GLY A N 1
ATOM 606 C CA . GLY A 1 75 ? -1.226 -2.744 8.147 1.00 97.25 75 GLY A CA 1
ATOM 607 C C . GLY A 1 75 ? -1.810 -1.471 8.766 1.00 97.25 75 GLY A C 1
ATOM 608 O O . GLY A 1 75 ? -2.859 -1.527 9.402 1.00 97.25 75 GLY A O 1
ATOM 609 N N . ILE A 1 76 ? -1.167 -0.321 8.551 1.00 97.25 76 ILE A N 1
ATOM 610 C CA . ILE A 1 76 ? -1.652 0.982 9.031 1.00 97.25 76 ILE A CA 1
ATOM 611 C C . ILE A 1 76 ? -2.962 1.349 8.328 1.00 97.25 76 ILE A C 1
ATOM 613 O O . ILE A 1 76 ? -3.916 1.761 8.985 1.00 97.25 76 ILE A O 1
ATOM 617 N N . GLY A 1 77 ? -3.049 1.144 7.012 1.00 97.38 77 GLY A N 1
ATOM 618 C CA . GLY A 1 77 ? -4.274 1.407 6.266 1.00 97.38 77 GLY A CA 1
ATOM 619 C C . GLY A 1 77 ? -5.440 0.523 6.708 1.00 97.38 77 GLY A C 1
ATOM 620 O O . GLY A 1 77 ? -6.551 1.022 6.843 1.00 97.38 77 GLY A O 1
ATOM 621 N N . HIS A 1 78 ? -5.196 -0.750 7.043 1.00 97.69 78 HIS A N 1
ATOM 622 C CA . HIS A 1 78 ? -6.220 -1.621 7.630 1.00 97.69 78 HIS A CA 1
ATOM 623 C C . HIS A 1 78 ? -6.774 -1.057 8.945 1.00 97.69 78 HIS A C 1
ATOM 625 O O . HIS A 1 78 ? -7.988 -1.014 9.130 1.00 97.69 78 HIS A O 1
ATOM 631 N N . VAL A 1 79 ? -5.902 -0.581 9.835 1.00 97.19 79 VAL A N 1
ATOM 632 C CA . VAL A 1 79 ? -6.312 0.046 11.098 1.00 97.19 79 VAL A CA 1
ATOM 633 C C . VAL A 1 79 ? -7.163 1.298 10.852 1.00 97.19 79 VAL A C 1
ATOM 635 O O . VAL A 1 79 ? -8.207 1.465 11.479 1.00 97.19 79 VAL A O 1
ATOM 638 N N . ILE A 1 80 ? -6.763 2.149 9.903 1.00 95.69 80 ILE A N 1
ATOM 639 C CA . ILE A 1 80 ? -7.543 3.334 9.515 1.00 95.69 80 ILE A CA 1
ATOM 640 C C . ILE A 1 80 ? -8.902 2.925 8.935 1.00 95.69 80 ILE A C 1
ATOM 642 O O . ILE A 1 80 ? -9.912 3.557 9.233 1.00 95.69 80 ILE A O 1
ATOM 646 N N . PHE A 1 81 ? -8.966 1.845 8.156 1.00 95.94 81 PHE A N 1
ATOM 647 C CA . PHE A 1 81 ? -10.228 1.338 7.620 1.00 95.94 81 PHE A CA 1
ATOM 648 C C . PHE A 1 81 ? -11.157 0.822 8.721 1.00 95.94 81 PHE A C 1
ATOM 650 O O . PHE A 1 81 ? -12.346 1.127 8.682 1.00 95.94 81 PHE A O 1
ATOM 657 N N . LEU A 1 82 ? -10.632 0.117 9.731 1.00 95.88 82 LEU A N 1
ATOM 658 C CA . LEU A 1 82 ? -11.422 -0.306 10.894 1.00 95.88 82 LEU A CA 1
ATOM 659 C C . LEU A 1 82 ? -12.021 0.891 11.638 1.00 95.88 82 LEU A C 1
ATOM 661 O O . LEU A 1 82 ? -13.190 0.844 12.021 1.00 95.88 82 LEU A O 1
ATOM 665 N N . GLN A 1 83 ? -11.240 1.962 11.792 1.00 93.50 83 GLN A N 1
ATOM 666 C CA . GLN A 1 83 ? -11.680 3.210 12.412 1.00 93.50 83 GLN A CA 1
ATOM 667 C C . GLN A 1 83 ? -12.728 3.945 11.562 1.00 93.50 83 GLN A C 1
ATOM 669 O O . GLN A 1 83 ? -13.701 4.480 12.088 1.00 93.50 83 GLN A O 1
ATOM 674 N N . ALA A 1 84 ? -12.560 3.957 10.239 1.00 92.06 84 ALA A N 1
ATOM 675 C CA . ALA A 1 84 ? -13.536 4.529 9.313 1.00 92.06 84 ALA A CA 1
ATOM 676 C C . ALA A 1 84 ? -14.834 3.702 9.250 1.00 92.06 84 ALA A C 1
ATOM 678 O O . ALA A 1 84 ? -15.895 4.238 8.951 1.00 92.06 84 ALA A O 1
ATOM 679 N N . ALA A 1 85 ? -14.769 2.405 9.553 1.00 93.19 85 ALA A N 1
ATOM 680 C CA . ALA A 1 85 ? -15.914 1.501 9.624 1.00 93.19 85 ALA A CA 1
ATOM 681 C C . ALA A 1 85 ? -16.588 1.461 11.011 1.00 93.19 85 ALA A C 1
ATOM 683 O O . ALA A 1 85 ? -17.468 0.626 11.241 1.00 93.19 85 ALA A O 1
ATOM 684 N N . THR A 1 86 ? -16.209 2.342 11.944 1.00 91.06 86 THR A N 1
ATOM 685 C CA . THR A 1 86 ? -16.833 2.416 13.272 1.00 91.06 86 THR A CA 1
ATOM 686 C C . THR A 1 86 ? -18.350 2.599 13.163 1.00 91.06 86 THR A C 1
ATOM 688 O O . THR A 1 86 ? -18.852 3.386 12.356 1.00 91.06 86 THR A O 1
ATOM 691 N N . GLY A 1 87 ? -19.084 1.824 13.967 1.00 88.75 87 GLY A N 1
ATOM 692 C CA . GLY A 1 87 ? -20.546 1.719 13.917 1.00 88.75 87 GLY A CA 1
ATOM 693 C C . GLY A 1 87 ? -21.074 0.636 12.966 1.00 88.75 87 GLY A C 1
ATOM 694 O O . GLY A 1 87 ? -22.265 0.342 12.991 1.00 88.75 87 GLY A O 1
ATOM 695 N N . GLN A 1 88 ? -20.216 -0.001 12.161 1.00 92.75 88 GLN A N 1
ATOM 696 C CA . GLN A 1 88 ? -20.588 -1.086 11.246 1.00 92.75 88 GLN A CA 1
ATOM 697 C C . GLN A 1 88 ? -19.743 -2.332 11.502 1.00 92.75 88 GLN A C 1
ATOM 699 O O . GLN A 1 88 ? -18.779 -2.623 10.793 1.00 92.75 88 GLN A O 1
ATOM 704 N N . PHE A 1 89 ? -20.138 -3.106 12.512 1.00 93.06 89 PHE A N 1
ATOM 705 C CA . PHE A 1 89 ? -19.376 -4.281 12.939 1.00 93.06 89 PHE A CA 1
ATOM 706 C C . PHE A 1 89 ? -19.165 -5.308 11.815 1.00 93.06 89 PHE A C 1
ATOM 708 O O . PHE A 1 89 ? -18.069 -5.840 11.665 1.00 93.06 89 PHE A O 1
ATOM 715 N N . TRP A 1 90 ? -20.178 -5.544 10.972 1.00 93.88 90 TRP A N 1
ATOM 716 C CA . TRP A 1 90 ? -20.058 -6.470 9.839 1.00 93.88 90 TRP A CA 1
ATOM 717 C C . TRP A 1 90 ? -18.937 -6.054 8.867 1.00 93.88 90 TRP A C 1
ATOM 719 O O . TRP A 1 90 ? -18.201 -6.910 8.374 1.00 93.88 90 TRP A O 1
ATOM 729 N N . LEU A 1 91 ? -18.773 -4.745 8.630 1.00 94.38 91 LEU A N 1
ATOM 730 C CA . LEU A 1 91 ? -17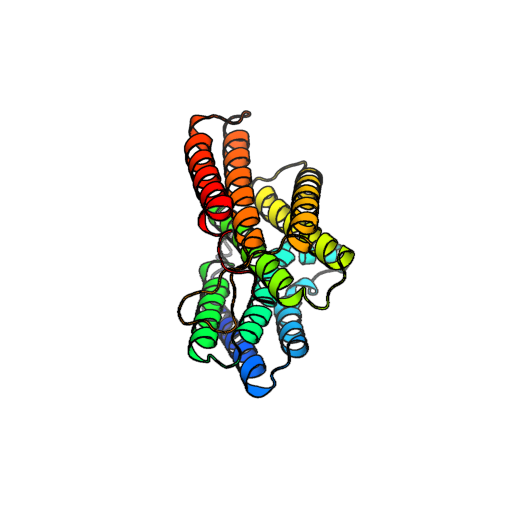.757 -4.198 7.735 1.00 94.38 91 LEU A CA 1
ATOM 731 C C . LEU A 1 91 ? -16.369 -4.316 8.365 1.00 94.38 91 LEU A C 1
ATOM 733 O O . LEU A 1 91 ? -15.421 -4.712 7.690 1.00 94.38 91 LEU A O 1
ATOM 737 N N . GLN A 1 92 ? -16.259 -4.047 9.668 1.00 95.44 92 GLN A N 1
ATOM 738 C CA . GLN A 1 92 ? -15.019 -4.244 10.419 1.00 95.44 92 GLN A CA 1
ATOM 739 C C . GLN A 1 92 ? -14.574 -5.713 10.386 1.00 95.44 92 GLN A C 1
ATOM 741 O O . GLN A 1 92 ? -13.416 -5.990 10.079 1.00 95.44 92 GLN A O 1
ATOM 746 N N . VAL A 1 93 ? -15.496 -6.662 10.588 1.00 96.62 93 VAL A N 1
ATOM 747 C CA . VAL A 1 93 ? -15.216 -8.103 10.464 1.00 96.62 93 VAL A CA 1
ATOM 748 C C . VAL A 1 93 ? -14.759 -8.456 9.048 1.00 96.62 93 VAL A C 1
ATOM 750 O O . VAL A 1 93 ? -13.734 -9.120 8.895 1.00 96.62 93 VAL A O 1
ATOM 753 N N . LEU A 1 94 ? -15.451 -7.971 8.011 1.00 95.62 94 LEU A N 1
ATOM 754 C CA . LEU A 1 94 ? -15.069 -8.202 6.614 1.00 95.62 94 LEU A CA 1
ATOM 755 C C . LEU A 1 94 ? -13.652 -7.683 6.315 1.00 95.62 94 LEU A C 1
ATOM 757 O O . LEU A 1 94 ? -12.842 -8.388 5.707 1.00 95.62 94 LEU A O 1
ATOM 761 N N . MET A 1 95 ? -13.325 -6.475 6.779 1.00 96.00 95 MET A N 1
ATOM 762 C CA . MET A 1 95 ? -11.992 -5.884 6.646 1.00 96.00 95 MET A CA 1
ATOM 763 C C . MET A 1 95 ? -10.929 -6.702 7.386 1.00 96.00 95 MET A C 1
ATOM 765 O O . MET A 1 95 ? -9.842 -6.915 6.848 1.00 96.00 95 MET A O 1
ATOM 769 N N . THR A 1 96 ? -11.228 -7.196 8.591 1.00 97.81 96 THR A N 1
ATOM 770 C CA . THR A 1 96 ? -10.326 -8.066 9.361 1.00 97.81 96 THR A CA 1
ATOM 771 C C . THR A 1 96 ? -10.092 -9.395 8.652 1.00 97.81 96 THR A C 1
ATOM 773 O O . THR A 1 96 ? -8.947 -9.831 8.546 1.00 97.81 96 THR A O 1
ATOM 776 N N . THR A 1 97 ? -11.129 -10.022 8.091 1.00 97.75 97 THR A N 1
ATOM 777 C CA . THR A 1 97 ? -10.979 -11.233 7.271 1.00 97.75 97 THR A CA 1
ATOM 778 C C . THR A 1 97 ? -10.103 -10.967 6.047 1.00 97.75 97 THR A C 1
ATOM 780 O O . THR A 1 97 ? -9.198 -11.752 5.756 1.00 97.75 97 THR A O 1
ATOM 783 N N . GLY A 1 98 ? -10.302 -9.831 5.370 1.00 97.44 98 GLY A N 1
ATOM 784 C CA . GLY A 1 98 ? -9.443 -9.389 4.271 1.00 97.44 98 GLY A CA 1
ATOM 785 C C . GLY A 1 98 ? -7.980 -9.218 4.694 1.00 97.44 98 GLY A C 1
ATOM 786 O O . GLY A 1 98 ? -7.073 -9.672 3.994 1.00 97.44 98 GLY A O 1
ATOM 787 N N . TYR A 1 99 ? -7.730 -8.641 5.872 1.00 97.81 99 TYR A N 1
ATOM 788 C CA . TYR A 1 99 ? -6.377 -8.474 6.404 1.00 97.81 99 TYR A CA 1
ATOM 789 C C . TYR A 1 99 ? -5.724 -9.802 6.819 1.00 97.81 99 TYR A C 1
ATOM 791 O O . TYR A 1 99 ? -4.536 -10.015 6.571 1.00 97.81 99 TYR A O 1
ATOM 799 N N . ILE A 1 100 ? -6.491 -10.751 7.363 1.00 97.69 100 ILE A N 1
ATOM 800 C CA . ILE A 1 100 ? -6.014 -12.122 7.602 1.00 97.69 100 ILE A CA 1
ATOM 801 C C . ILE A 1 100 ? -5.603 -12.773 6.276 1.00 97.69 100 ILE A C 1
ATOM 803 O O . ILE A 1 100 ? -4.514 -13.344 6.178 1.00 97.69 100 ILE A O 1
ATOM 807 N N . ALA A 1 101 ? -6.432 -12.649 5.235 1.00 96.75 101 ALA A N 1
ATOM 808 C CA . ALA A 1 101 ? -6.116 -13.184 3.916 1.00 96.75 101 ALA A CA 1
ATOM 809 C C . ALA A 1 101 ? -4.845 -12.544 3.327 1.00 96.75 101 ALA A C 1
ATOM 811 O O . ALA A 1 101 ? -3.997 -13.247 2.768 1.00 96.75 101 ALA A O 1
ATOM 812 N N . TRP A 1 102 ? -4.659 -11.234 3.521 1.00 96.50 102 TRP A N 1
ATOM 813 C CA . TRP A 1 102 ? -3.417 -10.538 3.186 1.00 96.50 102 TRP A CA 1
ATOM 814 C C . TRP A 1 102 ? -2.204 -11.163 3.888 1.00 96.50 102 TRP A C 1
ATOM 816 O O . TRP A 1 102 ? -1.249 -11.564 3.215 1.00 96.50 102 TRP A O 1
ATOM 826 N N . LEU A 1 103 ? -2.247 -11.291 5.219 1.00 94.56 103 LEU A N 1
ATOM 827 C CA . LEU A 1 103 ? -1.127 -11.786 6.025 1.00 94.56 103 LEU A CA 1
ATOM 828 C C . LEU A 1 103 ? -0.766 -13.245 5.704 1.00 94.56 103 LEU A C 1
ATOM 830 O O . LEU A 1 103 ? 0.415 -13.601 5.702 1.00 94.56 103 LEU A O 1
ATOM 834 N N . LEU A 1 104 ? -1.757 -14.094 5.424 1.00 94.56 104 LEU A N 1
ATOM 835 C CA . LEU A 1 104 ? -1.541 -15.532 5.243 1.00 94.56 104 LEU A CA 1
ATOM 836 C C . LEU A 1 104 ? -1.282 -15.940 3.790 1.00 94.56 104 LEU A C 1
ATOM 838 O O . LEU A 1 104 ? -0.484 -16.847 3.557 1.00 94.56 104 LEU A O 1
ATOM 842 N N . PHE A 1 105 ? -1.913 -15.284 2.813 1.00 93.81 105 PHE A N 1
ATOM 843 C CA . PHE A 1 105 ? -1.900 -15.757 1.424 1.00 93.81 105 PHE A CA 1
ATOM 844 C C . PHE A 1 105 ? -1.187 -14.831 0.450 1.00 93.81 105 PHE A C 1
ATOM 846 O O . PHE A 1 105 ? -0.517 -15.331 -0.456 1.00 93.81 105 PHE A O 1
ATOM 853 N N . VAL A 1 106 ? -1.315 -13.512 0.615 1.00 92.69 106 VAL A N 1
ATOM 854 C CA . VAL A 1 106 ? -0.762 -12.534 -0.335 1.00 92.69 106 VAL A CA 1
ATOM 855 C C . VAL A 1 106 ? 0.666 -12.173 0.044 1.00 92.69 106 VAL A C 1
ATOM 857 O O . VAL A 1 106 ? 1.582 -12.379 -0.752 1.00 92.69 106 VAL A O 1
ATOM 860 N N . LYS A 1 107 ? 0.872 -11.702 1.277 1.00 91.38 107 LYS A N 1
ATOM 861 C CA . LYS A 1 107 ? 2.168 -11.256 1.801 1.00 91.38 107 LYS A CA 1
ATOM 862 C C . LYS A 1 107 ? 3.297 -12.291 1.657 1.00 91.38 107 LYS A C 1
ATOM 864 O O . LYS A 1 107 ? 4.395 -11.902 1.269 1.00 91.38 107 LYS A O 1
ATOM 869 N N . PRO A 1 108 ? 3.108 -13.596 1.942 1.00 90.75 108 PRO A N 1
ATOM 870 C CA . PRO A 1 108 ? 4.232 -14.543 1.951 1.00 90.75 108 PRO A CA 1
ATOM 871 C C . PRO A 1 108 ? 4.752 -14.906 0.558 1.00 90.75 108 PRO A C 1
ATOM 873 O O . PRO A 1 108 ? 5.749 -15.620 0.432 1.00 90.75 108 PRO A O 1
ATOM 876 N N . ARG A 1 109 ? 4.051 -14.487 -0.498 1.00 91.12 109 ARG A N 1
ATOM 877 C CA . ARG A 1 109 ? 4.370 -14.842 -1.878 1.00 91.12 109 ARG A CA 1
ATOM 878 C C . ARG A 1 109 ? 5.461 -13.918 -2.413 1.00 91.12 109 ARG A C 1
ATOM 880 O O . ARG A 1 109 ? 5.351 -12.704 -2.324 1.00 91.12 109 ARG A O 1
ATOM 887 N N . SER A 1 110 ? 6.477 -14.509 -3.034 1.00 90.25 110 SER A N 1
ATOM 888 C CA . SER A 1 110 ? 7.620 -13.799 -3.627 1.00 90.25 110 SER A CA 1
ATOM 889 C C . SER A 1 110 ? 7.660 -13.854 -5.157 1.00 90.25 110 SER A C 1
ATOM 891 O O . SER A 1 110 ? 8.560 -13.297 -5.777 1.00 90.25 110 SER A O 1
ATOM 893 N N . LYS A 1 111 ? 6.697 -14.531 -5.801 1.00 93.12 111 LYS A N 1
ATOM 894 C CA . LYS A 1 111 ? 6.594 -14.522 -7.268 1.00 93.12 111 LYS A CA 1
ATOM 895 C C . LYS A 1 111 ? 6.287 -13.097 -7.741 1.00 93.12 111 LYS A C 1
ATOM 897 O O . LYS A 1 111 ? 5.427 -12.449 -7.151 1.00 93.12 111 LYS A O 1
ATOM 902 N N . ARG A 1 112 ? 6.905 -12.663 -8.846 1.00 93.56 112 ARG A N 1
ATOM 903 C CA . ARG A 1 112 ? 6.802 -11.294 -9.401 1.00 93.56 112 ARG A CA 1
ATOM 904 C C . ARG A 1 112 ? 5.372 -10.745 -9.448 1.00 93.56 112 ARG A C 1
ATOM 906 O O . ARG A 1 112 ? 5.130 -9.635 -8.996 1.00 93.56 112 ARG A O 1
ATOM 913 N N . ILE A 1 113 ? 4.404 -11.548 -9.900 1.00 92.56 113 ILE A N 1
ATOM 914 C CA . ILE A 1 113 ? 2.995 -11.126 -9.955 1.00 92.56 113 ILE A CA 1
ATOM 915 C C . ILE A 1 113 ? 2.394 -10.816 -8.574 1.00 92.56 113 ILE A C 1
ATOM 917 O O . ILE A 1 113 ? 1.628 -9.869 -8.437 1.00 92.56 113 ILE A O 1
ATOM 921 N N . PHE A 1 114 ? 2.766 -11.574 -7.538 1.00 95.00 114 PHE A N 1
ATOM 922 C CA . PHE A 1 114 ? 2.317 -11.316 -6.171 1.00 95.00 114 PHE A CA 1
ATOM 923 C C . PHE A 1 114 ? 3.052 -10.131 -5.549 1.00 95.00 114 PHE A C 1
ATOM 925 O O . PHE A 1 114 ? 2.434 -9.372 -4.814 1.00 95.00 114 PHE A O 1
ATOM 932 N N . VAL A 1 115 ? 4.334 -9.933 -5.869 1.00 96.38 115 VAL A N 1
ATOM 933 C CA . VAL A 1 115 ? 5.090 -8.743 -5.445 1.00 96.38 115 VAL A CA 1
ATOM 934 C C . VAL A 1 115 ? 4.464 -7.475 -6.037 1.00 96.38 115 VAL A C 1
ATOM 936 O O . VAL A 1 115 ? 4.217 -6.514 -5.312 1.00 96.38 115 VAL A O 1
ATOM 939 N N . ALA A 1 116 ? 4.108 -7.503 -7.325 1.00 96.69 116 ALA A N 1
ATOM 940 C CA . ALA A 1 116 ? 3.353 -6.434 -7.973 1.00 96.69 116 ALA A CA 1
ATOM 941 C C . ALA A 1 116 ? 1.988 -6.206 -7.310 1.00 96.69 116 ALA A C 1
ATOM 943 O O . ALA A 1 116 ? 1.647 -5.072 -6.986 1.00 96.69 116 ALA A O 1
ATOM 944 N N . ALA A 1 117 ? 1.231 -7.275 -7.041 1.00 97.00 117 ALA A N 1
ATOM 945 C CA . ALA A 1 117 ? -0.055 -7.170 -6.355 1.00 97.00 117 ALA A CA 1
ATOM 946 C C . ALA A 1 117 ? 0.078 -6.574 -4.942 1.00 97.00 117 ALA A C 1
ATOM 948 O O . ALA A 1 117 ? -0.748 -5.754 -4.555 1.00 97.00 117 ALA A O 1
ATOM 949 N N . GLN A 1 118 ? 1.123 -6.933 -4.188 1.00 97.69 118 GLN A N 1
ATOM 950 C CA . GLN A 1 118 ? 1.399 -6.360 -2.867 1.00 97.69 118 GLN A CA 1
ATOM 951 C C . GLN A 1 118 ? 1.676 -4.856 -2.944 1.00 97.69 118 GLN A C 1
ATOM 953 O O . GLN A 1 118 ? 1.127 -4.096 -2.153 1.00 97.69 118 GLN A O 1
ATOM 958 N N . ALA A 1 119 ? 2.497 -4.423 -3.902 1.00 97.88 119 ALA A N 1
ATOM 959 C CA . ALA A 1 119 ? 2.813 -3.012 -4.105 1.00 97.88 119 ALA A CA 1
ATOM 960 C C . ALA A 1 119 ? 1.583 -2.201 -4.549 1.00 97.88 119 ALA A C 1
ATOM 962 O O . ALA A 1 119 ? 1.299 -1.152 -3.980 1.00 97.88 119 ALA A O 1
ATOM 963 N N . ILE A 1 120 ? 0.805 -2.707 -5.510 1.00 98.19 120 ILE A N 1
ATOM 964 C CA . ILE A 1 120 ? -0.430 -2.053 -5.971 1.00 98.19 120 ILE A CA 1
ATOM 965 C C . ILE A 1 120 ? -1.458 -1.978 -4.833 1.00 98.19 120 ILE A C 1
ATOM 967 O O . ILE A 1 120 ? -2.089 -0.940 -4.648 1.00 98.19 120 ILE A O 1
ATOM 971 N N . ALA A 1 121 ? -1.593 -3.041 -4.033 1.00 98.12 121 ALA A N 1
ATOM 972 C CA . ALA A 1 121 ? -2.457 -3.040 -2.857 1.00 98.12 121 ALA A CA 1
ATOM 973 C C . ALA A 1 121 ? -1.990 -2.030 -1.801 1.00 98.12 121 ALA A C 1
ATOM 975 O O . ALA A 1 121 ? -2.826 -1.341 -1.230 1.00 98.12 121 ALA A O 1
ATOM 976 N N . ALA A 1 122 ? -0.682 -1.893 -1.564 1.00 98.19 122 ALA A N 1
ATOM 977 C CA . ALA A 1 122 ? -0.157 -0.880 -0.650 1.00 98.19 122 ALA A CA 1
ATOM 978 C C . ALA A 1 122 ? -0.425 0.546 -1.138 1.00 98.19 122 ALA A C 1
ATOM 980 O O . ALA A 1 122 ? -0.779 1.391 -0.323 1.00 98.19 122 ALA A O 1
ATOM 981 N N . ILE A 1 123 ? -0.340 0.810 -2.445 1.00 98.38 123 ILE A N 1
ATOM 982 C CA . ILE A 1 123 ? -0.745 2.103 -3.015 1.00 98.38 123 ILE A CA 1
ATOM 983 C C . ILE A 1 123 ? -2.242 2.330 -2.817 1.00 98.38 123 ILE A C 1
ATOM 985 O O . ILE A 1 123 ? -2.626 3.344 -2.249 1.00 98.38 123 ILE A O 1
ATOM 989 N N . ALA A 1 124 ? -3.090 1.375 -3.203 1.00 98.06 124 ALA A N 1
ATOM 990 C CA . ALA A 1 124 ? -4.539 1.517 -3.068 1.00 98.06 124 ALA A CA 1
ATOM 991 C C . ALA A 1 124 ? -4.963 1.725 -1.601 1.00 98.06 124 ALA A C 1
ATOM 993 O O . ALA A 1 124 ? -5.678 2.671 -1.276 1.00 98.06 124 ALA A O 1
ATOM 994 N N . VAL A 1 125 ? -4.495 0.858 -0.700 1.00 98.19 125 VAL A N 1
ATOM 995 C CA . VAL A 1 125 ? -4.825 0.904 0.730 1.00 98.19 125 VAL A CA 1
ATOM 996 C C . VAL A 1 125 ? -4.223 2.141 1.387 1.00 98.19 125 VAL A C 1
ATOM 998 O O . VAL A 1 125 ? -4.928 2.854 2.095 1.00 98.19 125 VAL A O 1
ATOM 1001 N N . GLY A 1 126 ? -2.945 2.423 1.134 1.00 97.69 126 GLY A N 1
ATOM 1002 C CA . GLY A 1 126 ? -2.227 3.548 1.724 1.00 97.69 126 GLY A CA 1
ATOM 1003 C C . GLY A 1 126 ? -2.779 4.895 1.276 1.00 97.69 126 GLY A C 1
ATOM 1004 O O . GLY A 1 126 ? -3.076 5.738 2.116 1.00 97.69 126 GLY A O 1
ATOM 1005 N N . THR A 1 127 ? -2.990 5.088 -0.028 1.00 97.56 127 THR A N 1
ATOM 1006 C CA . THR A 1 127 ? -3.579 6.323 -0.557 1.00 97.56 127 THR A CA 1
ATOM 1007 C C . THR A 1 127 ? -5.009 6.512 -0.054 1.00 97.56 127 THR A C 1
ATOM 1009 O O . THR A 1 127 ? -5.358 7.616 0.356 1.00 97.56 127 THR A O 1
ATOM 1012 N N . ASN A 1 128 ? -5.835 5.459 -0.008 1.00 96.69 128 ASN A N 1
ATOM 1013 C CA . ASN A 1 128 ? -7.192 5.586 0.530 1.00 96.69 128 ASN A CA 1
ATOM 1014 C C . ASN A 1 128 ? -7.180 5.932 2.026 1.00 96.69 128 ASN A C 1
ATOM 1016 O O . ASN A 1 128 ? -7.955 6.770 2.473 1.00 96.69 128 ASN A O 1
ATOM 1020 N N . ALA A 1 129 ? -6.278 5.319 2.794 1.00 95.62 129 ALA A N 1
ATOM 1021 C CA . ALA A 1 129 ? -6.126 5.601 4.213 1.00 95.62 129 ALA A CA 1
ATOM 1022 C C . ALA A 1 129 ? -5.683 7.049 4.471 1.00 95.62 129 ALA A C 1
ATOM 1024 O O . ALA A 1 129 ? -6.278 7.708 5.318 1.00 95.62 129 ALA A O 1
ATOM 1025 N N . LEU A 1 130 ? -4.717 7.568 3.700 1.00 95.00 130 LEU A N 1
ATOM 1026 C CA . LEU A 1 130 ? -4.294 8.969 3.793 1.00 95.00 130 LEU A CA 1
ATOM 1027 C C . LEU A 1 130 ? -5.457 9.930 3.552 1.00 95.00 130 LEU A C 1
ATOM 1029 O O . LEU A 1 130 ? -5.638 10.871 4.320 1.00 95.00 130 LEU A O 1
ATOM 1033 N N . ILE A 1 131 ? -6.261 9.660 2.521 1.00 93.19 131 ILE A N 1
ATOM 1034 C CA . ILE A 1 131 ? -7.433 10.461 2.156 1.00 93.19 131 ILE A CA 1
ATOM 1035 C C . ILE A 1 131 ? -8.484 10.453 3.280 1.00 93.19 131 ILE A C 1
ATOM 1037 O O . ILE A 1 131 ? -9.034 11.498 3.620 1.00 93.19 131 ILE A O 1
ATOM 1041 N N . LEU A 1 132 ? -8.735 9.300 3.909 1.00 91.50 132 LEU A N 1
ATOM 1042 C CA . LEU A 1 132 ? -9.661 9.195 5.045 1.00 91.50 132 LEU A CA 1
ATOM 1043 C C . LEU A 1 132 ? -9.177 9.963 6.288 1.00 91.50 132 LEU A C 1
ATOM 1045 O O . LEU A 1 132 ? -9.995 10.385 7.100 1.00 91.50 132 LEU A O 1
ATOM 1049 N N . THR A 1 133 ? -7.867 10.174 6.432 1.00 89.31 133 THR A N 1
ATOM 1050 C CA . THR A 1 133 ? -7.261 10.947 7.533 1.00 89.31 133 THR A CA 1
ATOM 1051 C C . THR A 1 133 ? -6.876 12.380 7.146 1.00 89.31 133 THR A C 1
ATOM 1053 O O . THR A 1 133 ? -6.268 13.097 7.944 1.00 89.31 133 THR A O 1
ATOM 1056 N N . GLN A 1 134 ? -7.210 12.818 5.929 1.00 86.56 134 GLN A N 1
ATOM 1057 C CA . GLN A 1 134 ? -6.702 14.066 5.360 1.00 86.56 134 GLN A CA 1
ATOM 1058 C C . GLN A 1 134 ? -7.231 15.317 6.071 1.00 86.56 134 GLN A C 1
ATOM 1060 O O . GLN A 1 134 ? -6.499 16.294 6.156 1.00 86.56 134 GLN A O 1
ATOM 1065 N N . TYR A 1 135 ? -8.456 15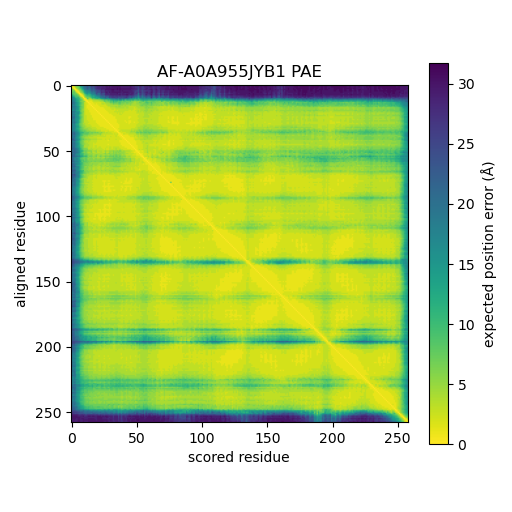.292 6.610 1.00 79.25 135 TYR A N 1
ATOM 1066 C CA . TYR A 1 135 ? -9.147 16.479 7.146 1.00 79.25 135 TYR A CA 1
ATOM 1067 C C . TYR A 1 135 ? -8.317 17.309 8.150 1.00 79.25 135 TYR A C 1
ATOM 1069 O O . TYR A 1 135 ? -8.456 18.524 8.198 1.00 79.25 135 TYR A O 1
ATOM 1077 N N . ASN A 1 136 ? -7.416 16.670 8.906 1.00 75.56 136 ASN A N 1
ATOM 1078 C CA . ASN A 1 136 ? -6.547 17.329 9.891 1.00 75.56 136 ASN A CA 1
ATOM 1079 C C . ASN A 1 136 ? -5.059 17.356 9.489 1.00 75.56 136 ASN A C 1
ATOM 1081 O O . ASN A 1 136 ? -4.200 17.625 10.328 1.00 75.56 136 ASN A O 1
ATOM 1085 N N . SER A 1 137 ? -4.734 16.998 8.248 1.00 83.94 137 SER A N 1
ATOM 1086 C CA . SER A 1 137 ? -3.358 16.822 7.784 1.00 83.94 137 SER A CA 1
ATOM 1087 C C . SER A 1 137 ? -2.891 18.012 6.953 1.00 83.94 137 SER A C 1
ATOM 1089 O O . SER A 1 137 ? -3.603 18.490 6.075 1.00 83.94 137 SER A O 1
ATOM 1091 N N . ASP A 1 138 ? -1.655 18.442 7.190 1.00 92.88 138 ASP A N 1
ATOM 1092 C CA . ASP A 1 138 ? -0.984 19.427 6.347 1.00 92.88 138 ASP A CA 1
ATOM 1093 C C . ASP A 1 138 ? -0.697 18.860 4.942 1.00 92.88 138 ASP A C 1
ATOM 1095 O O . ASP A 1 138 ? -0.365 17.678 4.779 1.00 92.88 138 ASP A O 1
ATOM 1099 N N . ALA A 1 139 ? -0.799 19.716 3.922 1.00 93.31 139 ALA A N 1
ATOM 1100 C CA . ALA A 1 139 ? -0.606 19.325 2.528 1.00 93.31 139 ALA A CA 1
ATOM 1101 C C . ALA A 1 139 ? 0.800 18.760 2.274 1.00 93.31 139 ALA A C 1
ATOM 1103 O O . ALA A 1 139 ? 0.947 17.785 1.534 1.00 93.31 139 ALA A O 1
ATOM 1104 N N . ALA A 1 140 ? 1.840 19.316 2.906 1.00 95.00 140 ALA A N 1
ATOM 1105 C CA . ALA A 1 140 ? 3.200 18.817 2.746 1.00 95.00 140 ALA A CA 1
ATOM 1106 C C . ALA A 1 140 ? 3.354 17.422 3.363 1.00 95.00 140 ALA A C 1
ATOM 1108 O O . ALA A 1 140 ? 3.957 16.548 2.736 1.00 95.00 140 ALA A O 1
ATOM 1109 N N . ILE A 1 141 ? 2.756 17.169 4.534 1.00 94.69 141 ILE A N 1
ATOM 1110 C CA . ILE A 1 141 ? 2.753 15.833 5.158 1.00 94.69 141 ILE A CA 1
ATOM 1111 C C . ILE A 1 141 ? 2.075 14.813 4.235 1.00 94.69 141 ILE A C 1
ATOM 1113 O O . ILE A 1 141 ? 2.623 13.732 4.007 1.00 94.69 141 ILE A O 1
ATOM 1117 N N . PHE A 1 142 ? 0.922 15.163 3.661 1.00 95.38 142 PHE A N 1
ATOM 1118 C CA . PHE A 1 142 ? 0.202 14.292 2.731 1.00 95.38 142 PHE A CA 1
ATOM 1119 C C . PHE A 1 142 ? 1.030 13.973 1.477 1.00 95.38 142 PHE A C 1
ATOM 1121 O O . PHE A 1 142 ? 1.154 12.811 1.083 1.00 95.38 142 PHE A O 1
ATOM 1128 N N . VAL A 1 143 ? 1.649 14.988 0.868 1.00 97.06 143 VAL A N 1
ATOM 1129 C CA . VAL A 1 143 ? 2.482 14.837 -0.336 1.00 97.06 143 VAL A CA 1
ATOM 1130 C C . VAL A 1 143 ? 3.726 13.993 -0.057 1.00 97.06 143 VAL A C 1
ATOM 1132 O O . VAL A 1 143 ? 4.060 13.112 -0.852 1.00 97.06 143 VAL A O 1
ATOM 1135 N N . ILE A 1 144 ? 4.384 14.196 1.088 1.00 97.69 144 ILE A N 1
ATOM 1136 C CA . ILE A 1 144 ? 5.524 13.374 1.518 1.00 97.69 144 ILE A CA 1
ATOM 1137 C C . ILE A 1 144 ? 5.083 11.924 1.736 1.00 97.69 144 ILE A C 1
ATOM 1139 O O . ILE A 1 144 ? 5.769 11.001 1.298 1.00 97.69 144 ILE A O 1
ATOM 1143 N N . ALA A 1 145 ? 3.930 11.693 2.365 1.00 97.00 145 ALA A N 1
ATOM 1144 C CA . ALA A 1 145 ? 3.413 10.343 2.564 1.00 97.00 145 ALA A CA 1
ATOM 1145 C C . ALA A 1 145 ? 3.103 9.647 1.225 1.00 97.00 145 ALA A C 1
ATOM 1147 O O . ALA A 1 145 ? 3.480 8.489 1.031 1.00 97.00 145 ALA A O 1
ATOM 1148 N N . MET A 1 146 ? 2.508 10.365 0.267 1.00 98.06 146 MET A N 1
ATOM 1149 C CA . MET A 1 146 ? 2.290 9.875 -1.098 1.00 98.06 146 MET A CA 1
ATOM 1150 C C . MET A 1 146 ? 3.605 9.554 -1.819 1.00 98.06 146 MET A C 1
ATOM 1152 O O . MET A 1 146 ? 3.709 8.509 -2.467 1.00 98.06 146 MET A O 1
ATOM 1156 N N . TRP A 1 147 ? 4.633 10.391 -1.647 1.00 98.44 147 TRP A N 1
ATOM 1157 C CA . TRP A 1 147 ? 5.977 10.119 -2.156 1.00 98.44 147 TRP A CA 1
ATOM 1158 C C . TRP A 1 147 ? 6.553 8.820 -1.578 1.00 98.44 147 TRP A C 1
ATOM 1160 O O . TRP A 1 147 ? 7.023 7.971 -2.336 1.00 98.44 147 TRP A O 1
ATOM 1170 N N . VAL A 1 148 ? 6.473 8.620 -0.255 1.00 97.75 148 VAL A N 1
ATOM 1171 C CA . VAL A 1 148 ? 6.970 7.407 0.422 1.00 97.75 148 VAL A CA 1
ATOM 1172 C C . VAL A 1 148 ? 6.232 6.159 -0.065 1.00 97.75 148 VAL A C 1
ATOM 1174 O O . VAL A 1 148 ? 6.873 5.148 -0.369 1.00 97.75 148 VAL A O 1
ATOM 1177 N N . ILE A 1 149 ? 4.901 6.216 -0.168 1.00 98.12 149 ILE A N 1
ATOM 1178 C CA . ILE A 1 149 ? 4.078 5.104 -0.666 1.00 98.12 149 ILE A CA 1
ATOM 1179 C C . ILE A 1 149 ? 4.487 4.744 -2.099 1.00 98.12 149 ILE A C 1
ATOM 1181 O O . ILE A 1 149 ? 4.738 3.571 -2.384 1.00 98.12 149 ILE A O 1
ATOM 1185 N N . GLY A 1 150 ? 4.622 5.737 -2.983 1.00 98.12 150 GLY A N 1
ATOM 1186 C CA . GLY A 1 150 ? 5.064 5.535 -4.362 1.00 98.12 150 GLY A CA 1
ATOM 1187 C C . GLY A 1 150 ? 6.471 4.949 -4.448 1.00 98.12 150 GLY A C 1
ATOM 1188 O O . GLY A 1 150 ? 6.671 3.899 -5.062 1.00 98.12 150 GLY A O 1
ATOM 1189 N N . TYR A 1 151 ? 7.433 5.582 -3.777 1.00 97.88 151 TYR A N 1
ATOM 1190 C CA . TYR A 1 151 ? 8.831 5.160 -3.756 1.00 97.88 151 TYR A CA 1
ATOM 1191 C C . TYR A 1 151 ? 8.976 3.706 -3.306 1.00 97.88 151 TYR A C 1
ATOM 1193 O O . TYR A 1 151 ? 9.590 2.889 -3.991 1.00 97.88 151 TYR A O 1
ATOM 1201 N N . THR A 1 152 ? 8.388 3.360 -2.161 1.00 97.19 152 THR A N 1
ATOM 1202 C CA . THR A 1 152 ? 8.550 2.025 -1.573 1.00 97.19 152 THR A CA 1
ATOM 1203 C C . THR A 1 152 ? 7.816 0.948 -2.358 1.00 97.19 152 THR A C 1
ATOM 1205 O O . THR A 1 152 ? 8.347 -0.150 -2.510 1.00 97.19 152 THR A O 1
ATOM 1208 N N . SER A 1 153 ? 6.656 1.266 -2.933 1.00 97.69 153 SER A N 1
ATOM 1209 C CA . SER A 1 153 ? 5.909 0.337 -3.785 1.00 97.69 153 SER A CA 1
ATOM 1210 C C . SER A 1 153 ? 6.642 0.058 -5.097 1.00 97.69 153 SER A C 1
ATOM 1212 O O . SER A 1 153 ? 6.782 -1.101 -5.481 1.00 97.69 153 SER A O 1
ATOM 1214 N N . CYS A 1 154 ? 7.188 1.087 -5.755 1.00 97.88 154 CYS A N 1
ATOM 1215 C CA . CYS A 1 154 ? 8.005 0.910 -6.958 1.00 97.88 154 CYS A CA 1
ATOM 1216 C C . CYS A 1 154 ? 9.268 0.099 -6.656 1.00 97.88 154 CYS A C 1
ATOM 1218 O O . CYS A 1 154 ? 9.546 -0.892 -7.332 1.00 97.88 154 CYS A O 1
ATOM 1220 N N . ARG A 1 155 ? 9.972 0.444 -5.571 1.00 96.75 155 ARG A N 1
ATOM 1221 C CA . ARG A 1 155 ? 11.147 -0.295 -5.103 1.00 96.75 155 ARG A CA 1
ATOM 1222 C C . ARG A 1 155 ? 10.836 -1.773 -4.896 1.00 96.75 155 ARG A C 1
ATOM 1224 O O . ARG A 1 155 ? 11.601 -2.621 -5.344 1.00 96.75 155 ARG A O 1
ATOM 1231 N N . HIS A 1 156 ? 9.718 -2.083 -4.239 1.00 95.88 156 HIS A N 1
ATOM 1232 C CA . HIS A 1 156 ? 9.290 -3.459 -3.971 1.00 95.88 156 HIS A CA 1
ATOM 1233 C C . HIS A 1 156 ? 9.118 -4.268 -5.260 1.00 95.88 156 HIS A C 1
ATOM 1235 O O . HIS A 1 156 ? 9.559 -5.411 -5.331 1.00 95.88 156 HIS A O 1
ATOM 1241 N N . ILE A 1 157 ? 8.549 -3.655 -6.302 1.00 96.88 157 ILE A N 1
ATOM 1242 C CA . ILE A 1 157 ? 8.399 -4.273 -7.625 1.00 96.88 157 ILE A CA 1
ATOM 1243 C C . ILE A 1 157 ? 9.763 -4.481 -8.284 1.00 96.88 157 ILE A C 1
ATOM 1245 O O . ILE A 1 157 ? 10.079 -5.605 -8.675 1.00 96.88 157 ILE A O 1
ATOM 1249 N N . LEU A 1 158 ? 10.575 -3.427 -8.385 1.00 96.62 158 LEU A N 1
ATOM 1250 C CA . LEU A 1 158 ? 11.858 -3.435 -9.099 1.00 96.62 158 LEU A CA 1
ATOM 1251 C C . LEU A 1 158 ? 12.874 -4.411 -8.496 1.00 96.62 158 LEU A C 1
ATOM 1253 O O . LEU A 1 158 ? 13.596 -5.079 -9.233 1.00 96.62 158 LEU A O 1
ATOM 1257 N N . MET A 1 159 ? 12.857 -4.590 -7.173 1.00 93.56 159 MET A N 1
ATOM 1258 C CA . MET A 1 159 ? 13.677 -5.595 -6.488 1.00 93.56 159 MET A CA 1
ATOM 1259 C C . MET A 1 159 ? 13.376 -7.032 -6.946 1.00 93.56 159 MET A C 1
ATOM 1261 O O . MET A 1 159 ? 14.232 -7.895 -6.816 1.00 93.56 159 MET A O 1
ATOM 1265 N N . SER A 1 160 ? 12.188 -7.315 -7.495 1.00 93.88 160 SER A N 1
ATOM 1266 C CA . SER A 1 160 ? 11.864 -8.643 -8.051 1.00 93.88 160 SER A CA 1
ATOM 1267 C C . SER A 1 160 ? 12.392 -8.878 -9.475 1.00 93.88 160 SER A C 1
ATOM 1269 O O . SER A 1 160 ? 12.306 -9.998 -9.997 1.00 93.88 160 SER A O 1
ATOM 1271 N N . TYR A 1 161 ? 12.920 -7.824 -10.099 1.00 93.75 161 TYR A N 1
ATOM 1272 C CA . TYR A 1 161 ? 13.537 -7.823 -11.425 1.00 93.75 161 TYR A CA 1
ATOM 1273 C C . TYR A 1 161 ? 15.057 -7.618 -11.373 1.00 93.75 161 TYR A C 1
ATOM 1275 O O . TYR A 1 161 ? 15.675 -7.555 -12.431 1.00 93.75 161 TYR A O 1
ATOM 1283 N N . ASP A 1 162 ? 15.641 -7.525 -10.171 1.00 91.19 162 ASP A N 1
ATOM 1284 C CA . ASP A 1 162 ? 17.069 -7.258 -9.954 1.00 91.19 162 ASP A CA 1
ATOM 1285 C C . ASP A 1 162 ? 17.565 -5.991 -10.688 1.00 91.19 162 ASP A C 1
ATOM 1287 O O . ASP A 1 162 ? 18.675 -5.944 -11.211 1.00 91.19 162 ASP A O 1
ATOM 1291 N N . GLU A 1 163 ? 16.724 -4.949 -10.737 1.00 94.56 163 GLU A N 1
ATOM 1292 C CA . GLU A 1 163 ? 16.986 -3.697 -11.461 1.00 94.56 163 GLU A CA 1
ATOM 1293 C C . GLU A 1 163 ? 18.196 -2.927 -10.882 1.00 94.56 163 GLU A C 1
ATOM 1295 O O . GLU A 1 163 ? 18.127 -2.457 -9.735 1.00 94.56 163 GLU A O 1
ATOM 1300 N N . PRO A 1 164 ? 19.278 -2.709 -11.659 1.00 93.88 164 PRO A N 1
ATOM 1301 C CA . PRO A 1 164 ? 20.457 -1.977 -11.192 1.00 93.88 164 PRO A CA 1
ATOM 1302 C C . PRO A 1 164 ? 20.149 -0.559 -10.698 1.00 93.88 164 PRO A C 1
ATOM 1304 O O . PRO A 1 164 ? 20.715 -0.104 -9.702 1.00 93.88 164 PRO A O 1
ATOM 1307 N N . MET A 1 165 ? 19.218 0.141 -11.353 1.00 95.12 165 MET A N 1
ATOM 1308 C CA . MET A 1 165 ? 18.841 1.521 -11.037 1.00 95.12 165 MET A CA 1
ATOM 1309 C C . MET A 1 165 ? 17.601 1.613 -10.136 1.00 95.12 165 MET A C 1
ATOM 1311 O O . MET A 1 165 ? 16.890 2.622 -10.154 1.00 95.12 165 MET A O 1
ATOM 1315 N N . THR A 1 166 ? 17.3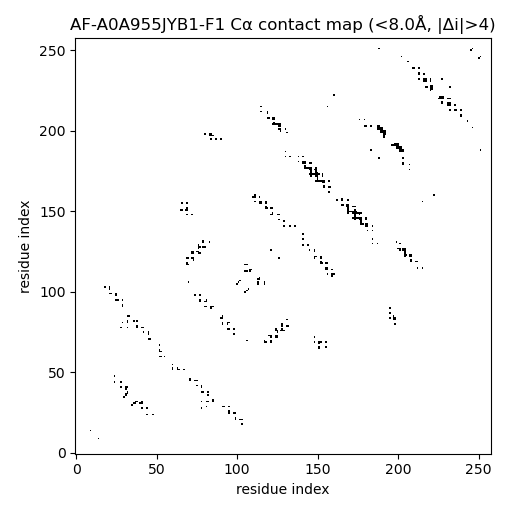55 0.597 -9.295 1.00 95.56 166 THR A N 1
ATOM 1316 C CA . THR A 1 166 ? 16.154 0.495 -8.441 1.00 95.56 166 THR A CA 1
ATOM 1317 C C . THR A 1 166 ? 15.858 1.794 -7.685 1.00 95.56 166 THR A C 1
ATOM 1319 O O . THR A 1 166 ? 14.725 2.271 -7.694 1.00 95.56 166 THR A O 1
ATOM 1322 N N . ASN A 1 167 ? 16.867 2.400 -7.049 1.00 94.88 167 ASN A N 1
ATOM 1323 C CA . ASN A 1 167 ? 16.687 3.623 -6.258 1.00 94.88 167 ASN A CA 1
ATOM 1324 C C . ASN A 1 167 ? 16.215 4.808 -7.109 1.00 94.88 167 ASN A C 1
ATOM 1326 O O . ASN A 1 167 ? 15.369 5.579 -6.661 1.00 94.88 167 ASN A O 1
ATOM 1330 N N . PHE A 1 168 ? 16.769 4.947 -8.313 1.00 97.31 168 PHE A N 1
ATOM 1331 C CA . PHE A 1 168 ? 16.502 6.069 -9.203 1.00 97.31 168 PHE A CA 1
ATOM 1332 C C . PHE A 1 168 ? 15.088 5.985 -9.781 1.00 97.31 168 PHE A C 1
ATOM 1334 O O . PHE A 1 168 ? 14.306 6.920 -9.626 1.00 97.31 168 PHE A O 1
ATOM 1341 N N . TYR A 1 169 ? 14.707 4.831 -10.336 1.00 97.31 169 TYR A N 1
ATOM 1342 C CA . TYR A 1 169 ? 13.347 4.619 -10.845 1.00 97.31 169 TYR A CA 1
ATOM 1343 C C . TYR A 1 169 ? 12.291 4.710 -9.737 1.00 97.31 169 TYR A C 1
ATOM 1345 O O . TYR A 1 169 ? 11.235 5.308 -9.941 1.00 97.31 169 TYR A O 1
ATOM 1353 N N . SER A 1 170 ? 12.602 4.219 -8.533 1.00 97.62 170 SER A N 1
ATOM 1354 C CA . SER A 1 170 ? 11.715 4.375 -7.374 1.00 97.62 170 SER A CA 1
ATOM 1355 C C . SER A 1 170 ? 11.531 5.840 -6.977 1.00 97.62 170 SER A C 1
ATOM 1357 O O . SER A 1 170 ? 10.423 6.242 -6.634 1.00 97.62 170 SER A O 1
ATOM 1359 N N . ALA A 1 171 ? 12.590 6.655 -7.034 1.00 98.06 171 ALA A N 1
ATOM 1360 C CA . ALA A 1 171 ? 12.509 8.087 -6.748 1.00 98.06 171 ALA A CA 1
ATOM 1361 C C . ALA A 1 171 ? 11.634 8.821 -7.770 1.00 98.06 171 ALA A C 1
ATOM 1363 O O . ALA A 1 171 ? 10.778 9.608 -7.368 1.00 98.06 171 ALA A O 1
ATOM 1364 N N . ILE A 1 172 ? 11.783 8.507 -9.063 1.00 98.31 172 ILE A N 1
ATOM 1365 C CA . ILE A 1 172 ? 10.923 9.044 -10.128 1.00 98.31 172 ILE A CA 1
ATOM 1366 C C . ILE A 1 172 ? 9.458 8.692 -9.856 1.00 98.31 172 ILE A C 1
ATOM 1368 O O . ILE A 1 172 ? 8.601 9.575 -9.863 1.00 98.31 172 ILE A O 1
ATOM 1372 N N . TRP A 1 173 ? 9.163 7.424 -9.554 1.00 98.38 173 TRP A N 1
ATOM 1373 C CA . TRP A 1 173 ? 7.792 7.002 -9.266 1.00 98.38 173 TRP A CA 1
ATOM 1374 C C . TRP A 1 173 ? 7.223 7.657 -8.003 1.00 98.38 173 TRP A C 1
ATOM 1376 O O . TRP A 1 173 ? 6.061 8.059 -7.980 1.00 98.38 173 TRP A O 1
ATOM 1386 N N . GLY A 1 174 ? 8.049 7.827 -6.968 1.00 98.31 174 GLY A N 1
ATOM 1387 C CA . GLY A 1 174 ? 7.694 8.593 -5.776 1.00 98.31 174 GLY A CA 1
ATOM 1388 C C . GLY A 1 174 ? 7.298 10.032 -6.113 1.00 98.31 174 GLY A C 1
ATOM 1389 O O . GLY A 1 174 ? 6.277 10.504 -5.625 1.00 98.31 174 GLY A O 1
ATOM 1390 N N . VAL A 1 175 ? 8.049 10.724 -6.979 1.00 98.56 175 VAL A N 1
ATOM 1391 C CA . VAL A 1 175 ? 7.726 12.099 -7.411 1.00 98.56 175 VAL A CA 1
ATOM 1392 C C . VAL A 1 175 ? 6.409 12.150 -8.187 1.00 98.56 175 VAL A C 1
ATOM 1394 O O . VAL A 1 175 ? 5.590 13.023 -7.914 1.00 98.56 175 VAL A O 1
ATOM 1397 N N . ILE A 1 176 ? 6.159 11.195 -9.088 1.00 98.44 176 ILE A N 1
ATOM 1398 C CA . ILE A 1 176 ? 4.874 11.092 -9.804 1.00 98.44 176 ILE A CA 1
ATOM 1399 C C . ILE A 1 176 ? 3.719 10.941 -8.802 1.00 98.44 176 ILE A C 1
ATOM 1401 O O . ILE A 1 176 ? 2.725 11.662 -8.882 1.00 98.44 176 ILE A O 1
ATOM 1405 N N . MET A 1 177 ? 3.863 10.056 -7.812 1.00 98.44 177 MET A N 1
ATOM 1406 C CA . MET A 1 177 ? 2.850 9.860 -6.768 1.00 98.44 177 MET A CA 1
ATOM 1407 C C . MET A 1 177 ? 2.673 11.085 -5.871 1.00 98.44 177 MET A C 1
ATOM 1409 O O . MET A 1 177 ? 1.551 11.380 -5.472 1.00 98.44 177 MET A O 1
ATOM 1413 N N . ALA A 1 178 ? 3.745 11.824 -5.589 1.00 98.25 178 ALA A N 1
ATOM 1414 C CA . ALA A 1 178 ? 3.700 13.073 -4.836 1.00 98.25 178 ALA A CA 1
ATOM 1415 C C . ALA A 1 178 ? 2.911 14.160 -5.583 1.00 98.25 178 ALA A C 1
ATOM 1417 O O . ALA A 1 178 ? 2.069 14.825 -4.985 1.00 98.25 178 ALA A O 1
ATOM 1418 N N . GLN A 1 179 ? 3.134 14.304 -6.893 1.00 97.94 179 GLN A N 1
ATOM 1419 C CA . GLN A 1 179 ? 2.403 15.251 -7.741 1.00 97.94 179 GLN A CA 1
ATOM 1420 C C . GLN A 1 179 ? 0.915 14.900 -7.814 1.00 97.94 179 GLN A C 1
ATOM 1422 O O . GLN A 1 179 ? 0.069 15.759 -7.578 1.00 97.94 179 GLN A O 1
ATOM 1427 N N . LEU A 1 180 ? 0.589 13.625 -8.057 1.00 96.69 180 LEU A N 1
ATOM 1428 C CA . LEU A 1 180 ? -0.796 13.146 -8.007 1.00 96.69 180 LEU A CA 1
ATOM 1429 C C . LEU A 1 180 ? -1.412 13.354 -6.618 1.00 96.69 180 LEU A C 1
ATOM 1431 O O . LEU A 1 180 ? -2.571 13.740 -6.514 1.00 96.69 180 LEU A O 1
ATOM 1435 N N . GLY A 1 181 ? -0.627 13.141 -5.561 1.00 95.75 181 GLY A N 1
ATOM 1436 C CA . GLY A 1 181 ? -1.004 13.409 -4.180 1.00 95.75 181 GLY A CA 1
ATOM 1437 C C . GLY A 1 181 ? -1.355 14.871 -3.934 1.00 95.75 181 GLY A C 1
ATOM 1438 O O . GLY A 1 181 ? -2.395 15.150 -3.354 1.00 95.75 181 GLY A O 1
ATOM 1439 N N . TRP A 1 182 ? -0.541 15.808 -4.418 1.00 95.75 182 TRP A N 1
ATOM 1440 C CA . TRP A 1 182 ? -0.804 17.241 -4.280 1.00 95.75 182 TRP A CA 1
ATOM 1441 C C . TRP A 1 182 ? -2.094 17.659 -4.994 1.00 95.75 182 TRP A C 1
ATOM 1443 O O . TRP A 1 182 ? -2.902 18.394 -4.425 1.00 95.75 182 TRP A O 1
ATOM 1453 N N . ILE A 1 183 ? -2.321 17.146 -6.210 1.00 93.38 183 ILE A N 1
ATOM 1454 C CA . ILE A 1 183 ? -3.562 17.391 -6.957 1.00 93.38 183 ILE A CA 1
ATOM 1455 C C . ILE A 1 183 ? -4.751 16.794 -6.199 1.00 93.38 183 ILE A C 1
ATOM 1457 O O . ILE A 1 183 ? -5.730 17.489 -5.950 1.00 93.38 183 ILE A O 1
ATOM 1461 N N . GLY A 1 184 ? -4.656 15.528 -5.788 1.00 90.88 184 GLY A N 1
ATOM 1462 C CA . GLY A 1 184 ? -5.736 14.827 -5.096 1.00 90.88 184 GLY A CA 1
ATOM 1463 C C . GLY A 1 184 ? -6.025 15.345 -3.685 1.00 90.88 184 GLY A C 1
ATOM 1464 O O . GLY A 1 184 ? -7.142 15.171 -3.210 1.00 90.88 184 GLY A O 1
ATOM 1465 N N . PHE A 1 185 ? -5.066 16.019 -3.041 1.00 91.62 185 PHE A N 1
ATOM 1466 C CA . PHE A 1 185 ? -5.283 16.721 -1.776 1.00 91.62 185 PHE A CA 1
ATOM 1467 C C . PHE A 1 185 ? -6.249 17.901 -1.954 1.00 91.62 185 PHE A C 1
ATOM 1469 O O . PHE A 1 185 ? -7.134 18.103 -1.129 1.00 91.62 185 PHE A O 1
ATOM 1476 N N . HIS A 1 186 ? -6.113 18.662 -3.044 1.00 89.50 186 HIS A N 1
ATOM 1477 C CA . HIS A 1 186 ? -6.971 19.819 -3.327 1.00 89.50 186 HIS A CA 1
ATOM 1478 C C . HIS A 1 186 ? -8.240 19.448 -4.104 1.00 89.50 186 HIS A C 1
ATOM 1480 O O . HIS A 1 186 ? -9.253 20.133 -3.995 1.00 89.50 186 HIS A O 1
ATOM 1486 N N . TRP A 1 187 ? -8.198 18.362 -4.877 1.00 87.62 187 TRP A N 1
ATOM 1487 C CA . TRP A 1 187 ? -9.314 17.853 -5.667 1.00 87.62 187 TRP A CA 1
ATOM 1488 C C . TRP A 1 187 ? -9.665 16.432 -5.226 1.00 87.62 187 TRP A C 1
ATOM 1490 O O . TRP A 1 187 ? -9.361 15.441 -5.897 1.00 87.62 187 TRP A O 1
ATOM 1500 N N . GLN A 1 188 ? -10.317 16.333 -4.071 1.00 82.06 188 GLN A N 1
ATOM 1501 C CA . GLN A 1 188 ? -10.689 15.055 -3.484 1.00 82.06 188 GLN A CA 1
ATOM 1502 C C . GLN A 1 188 ? -12.090 14.628 -3.925 1.00 82.06 188 GLN A C 1
ATOM 1504 O O . GLN A 1 188 ? -13.084 15.291 -3.643 1.00 82.06 188 GLN A O 1
ATOM 1509 N N . ILE A 1 189 ? -12.170 13.455 -4.546 1.00 86.94 189 ILE A N 1
ATOM 1510 C CA . ILE A 1 189 ? -13.429 12.763 -4.823 1.00 86.94 189 ILE A CA 1
ATOM 1511 C C . ILE A 1 189 ? -13.356 11.399 -4.145 1.00 86.94 189 ILE A C 1
ATOM 1513 O O . ILE A 1 189 ? -12.375 10.661 -4.289 1.00 86.94 189 ILE A O 1
ATOM 1517 N N . ALA A 1 190 ? -14.386 11.073 -3.369 1.00 86.69 190 ALA A N 1
ATOM 1518 C CA . ALA A 1 190 ? -14.494 9.799 -2.679 1.00 86.69 190 ALA A CA 1
ATOM 1519 C C . ALA A 1 190 ? -15.908 9.240 -2.831 1.00 86.69 190 ALA A C 1
ATOM 1521 O O . ALA A 1 190 ? -16.895 9.941 -2.618 1.00 86.69 190 ALA A O 1
ATOM 1522 N N . TYR A 1 191 ? -15.989 7.963 -3.180 1.00 87.38 191 TYR A N 1
ATOM 1523 C CA . TYR A 1 191 ? -17.232 7.272 -3.481 1.00 87.38 191 TYR A CA 1
ATOM 1524 C C . TYR A 1 191 ? -17.747 6.543 -2.245 1.00 87.38 191 TYR A C 1
ATOM 1526 O O . TYR A 1 191 ? -17.026 5.747 -1.637 1.00 87.38 191 TYR A O 1
ATOM 1534 N N . SER A 1 192 ? -19.000 6.798 -1.882 1.00 84.56 192 SER A N 1
ATOM 1535 C CA . SER A 1 192 ? -19.700 6.015 -0.864 1.00 84.56 192 SER A CA 1
ATOM 1536 C C . SER A 1 192 ? -20.079 4.657 -1.450 1.00 84.56 192 SER A C 1
ATOM 1538 O O . SER A 1 192 ? -20.686 4.600 -2.521 1.00 84.56 192 SER A O 1
ATOM 1540 N N . LEU A 1 193 ? -19.735 3.562 -0.770 1.00 81.44 193 LEU A N 1
ATOM 1541 C CA . LEU A 1 193 ? -20.188 2.238 -1.195 1.00 81.44 193 LEU A CA 1
ATOM 1542 C C . LEU A 1 193 ? -21.601 1.966 -0.644 1.00 81.44 193 LEU A C 1
ATOM 1544 O O . LEU A 1 193 ? -21.969 2.481 0.420 1.00 81.44 193 LEU A O 1
ATOM 1548 N N . PRO A 1 194 ? -22.413 1.156 -1.347 1.00 82.06 194 PRO A N 1
ATOM 1549 C CA . PRO A 1 194 ? -23.719 0.748 -0.846 1.00 82.06 194 PRO A CA 1
ATOM 1550 C C . PRO A 1 194 ? -23.597 0.117 0.542 1.00 82.06 194 PRO A C 1
ATOM 1552 O O . PRO A 1 194 ? -22.736 -0.731 0.773 1.00 82.06 194 PRO A O 1
ATOM 1555 N N . ASN A 1 195 ? -24.474 0.522 1.460 1.00 81.81 195 ASN A N 1
ATOM 1556 C CA . ASN A 1 195 ? -24.514 0.045 2.845 1.00 81.81 195 ASN A CA 1
ATOM 1557 C C . ASN A 1 195 ? -23.258 0.342 3.688 1.00 81.81 195 ASN A C 1
ATOM 1559 O O . ASN A 1 195 ? -23.137 -0.210 4.780 1.00 81.81 195 ASN A O 1
ATOM 1563 N N . THR A 1 196 ? -22.357 1.232 3.248 1.00 81.56 196 THR A N 1
ATOM 1564 C CA . THR A 1 196 ? -21.207 1.674 4.050 1.00 81.56 196 THR A CA 1
ATOM 1565 C C . THR A 1 196 ? -21.296 3.166 4.374 1.00 81.56 196 THR A C 1
ATOM 1567 O O . THR A 1 196 ? -20.768 4.005 3.653 1.00 81.56 196 THR A O 1
ATOM 1570 N N . ALA A 1 197 ? -21.959 3.517 5.478 1.00 70.94 197 ALA A N 1
ATOM 1571 C CA . ALA A 1 197 ? -22.194 4.920 5.849 1.00 70.94 197 ALA A CA 1
ATOM 1572 C C . ALA A 1 197 ? -20.909 5.774 5.962 1.00 70.94 197 ALA A C 1
ATOM 1574 O O . ALA A 1 197 ? -20.849 6.860 5.395 1.00 70.94 197 ALA A O 1
ATOM 1575 N N . ASN A 1 198 ? -19.873 5.279 6.652 1.00 77.00 198 ASN A N 1
ATOM 1576 C CA . ASN A 1 198 ? -18.689 6.082 6.999 1.00 77.00 198 ASN A CA 1
ATOM 1577 C C . ASN A 1 198 ? -17.439 5.760 6.161 1.00 77.00 198 ASN A C 1
ATOM 1579 O O . ASN A 1 198 ? -16.508 6.561 6.095 1.00 77.00 198 ASN A O 1
ATOM 1583 N N . PHE A 1 199 ? -17.409 4.601 5.499 1.00 87.94 199 PHE A N 1
ATOM 1584 C CA . PHE A 1 199 ? -16.278 4.201 4.670 1.00 87.94 199 PHE A CA 1
ATOM 1585 C C . PHE A 1 199 ? -16.470 4.691 3.234 1.00 87.94 199 PHE A C 1
ATOM 1587 O O . PHE A 1 199 ? -17.452 4.346 2.576 1.00 87.94 199 PHE A O 1
ATOM 1594 N N . LYS A 1 200 ? -15.506 5.471 2.741 1.00 90.31 200 LYS A N 1
ATOM 1595 C CA . LYS A 1 200 ? -15.481 5.975 1.366 1.00 90.31 200 LYS A CA 1
ATOM 1596 C C . LYS A 1 200 ? -14.240 5.473 0.636 1.00 90.31 200 LYS A C 1
ATOM 1598 O O . LYS A 1 200 ? -13.167 5.336 1.229 1.00 90.31 200 LYS A O 1
ATOM 1603 N N . LEU A 1 201 ? -14.393 5.218 -0.658 1.00 91.25 201 LEU A N 1
ATOM 1604 C CA . LEU A 1 201 ? -13.314 4.806 -1.546 1.00 91.25 201 LEU A CA 1
ATOM 1605 C C . LEU A 1 201 ? -12.827 6.003 -2.366 1.00 91.25 201 LEU A C 1
ATOM 1607 O O . LEU A 1 201 ? -13.568 6.563 -3.167 1.00 91.25 201 LEU A O 1
ATOM 1611 N N . SER A 1 202 ? -11.577 6.395 -2.167 1.00 93.38 202 SER A N 1
ATOM 1612 C CA . SER A 1 202 ? -10.944 7.524 -2.837 1.00 93.38 202 SER A CA 1
ATOM 1613 C C . SER A 1 202 ? -10.718 7.252 -4.322 1.00 93.38 202 SER A C 1
ATOM 1615 O O . SER A 1 202 ? -10.124 6.238 -4.701 1.00 93.38 202 SER A O 1
ATOM 1617 N N . GLN A 1 203 ? -11.099 8.213 -5.162 1.00 93.25 203 GLN A N 1
ATOM 1618 C CA . GLN A 1 203 ? -10.762 8.204 -6.580 1.00 93.25 203 GLN A CA 1
ATOM 1619 C C . GLN A 1 203 ? -9.246 8.235 -6.797 1.00 93.25 203 GLN A C 1
ATOM 1621 O O . GLN A 1 203 ? -8.738 7.510 -7.652 1.00 93.25 203 GLN A O 1
ATOM 1626 N N . LEU A 1 204 ? -8.513 9.021 -5.998 1.00 94.81 204 LEU A N 1
ATOM 1627 C CA . LEU A 1 204 ? -7.056 9.101 -6.089 1.00 94.81 204 LEU A CA 1
ATOM 1628 C C . LEU A 1 204 ? -6.426 7.722 -5.879 1.00 94.81 204 LEU A C 1
ATOM 1630 O O . LEU A 1 204 ? -5.559 7.336 -6.655 1.00 94.81 204 LEU A O 1
ATOM 1634 N N . ALA A 1 205 ? -6.900 6.960 -4.888 1.00 96.38 205 ALA A N 1
ATOM 1635 C CA . ALA A 1 205 ? -6.397 5.616 -4.605 1.00 96.38 205 ALA A CA 1
ATOM 1636 C C . ALA A 1 205 ? -6.601 4.642 -5.775 1.00 96.38 205 ALA A C 1
ATOM 1638 O O . ALA A 1 205 ? -5.732 3.816 -6.056 1.00 96.38 205 ALA A O 1
ATOM 1639 N N . LEU A 1 206 ? -7.733 4.746 -6.477 1.00 95.62 206 LEU A N 1
ATOM 1640 C CA . LEU A 1 206 ? -8.006 3.942 -7.668 1.00 95.62 206 LEU A CA 1
ATOM 1641 C C . LEU A 1 206 ? -7.098 4.341 -8.833 1.00 95.62 206 LEU A C 1
ATOM 1643 O O . LEU A 1 206 ? -6.482 3.477 -9.455 1.00 95.62 206 LEU A O 1
ATOM 1647 N N . ILE A 1 207 ? -6.979 5.642 -9.105 1.00 96.06 207 ILE A N 1
ATOM 1648 C CA . ILE A 1 207 ? -6.146 6.160 -10.195 1.00 96.06 207 ILE A CA 1
ATOM 1649 C C . ILE A 1 207 ? -4.679 5.779 -9.972 1.00 96.06 207 ILE A C 1
ATOM 1651 O O . ILE A 1 207 ? -4.049 5.228 -10.874 1.00 96.06 207 ILE A O 1
ATOM 1655 N N . THR A 1 208 ? -4.127 6.006 -8.779 1.00 97.69 208 THR A N 1
ATOM 1656 C CA . THR A 1 208 ? -2.719 5.696 -8.488 1.00 97.69 208 THR A CA 1
ATOM 1657 C C . THR A 1 208 ? -2.436 4.196 -8.558 1.00 97.69 208 THR A C 1
ATOM 1659 O O . THR A 1 208 ? -1.395 3.792 -9.086 1.00 97.69 208 THR A O 1
ATOM 1662 N N . ALA A 1 209 ? -3.368 3.349 -8.112 1.00 98.06 209 ALA A N 1
ATOM 1663 C CA . ALA A 1 209 ? -3.256 1.899 -8.245 1.00 98.06 209 ALA A CA 1
ATOM 1664 C C . ALA A 1 209 ? -3.267 1.446 -9.717 1.00 98.06 209 ALA A C 1
ATOM 1666 O O . ALA A 1 209 ? -2.414 0.650 -10.120 1.00 98.06 209 ALA A O 1
ATOM 1667 N N . LEU A 1 210 ? -4.178 1.981 -10.536 1.00 97.88 210 LEU A N 1
ATOM 1668 C CA . LEU A 1 210 ? -4.284 1.666 -11.966 1.00 97.88 210 LEU A CA 1
ATOM 1669 C C . LEU A 1 210 ? -3.064 2.147 -12.759 1.00 97.88 210 LEU A C 1
ATOM 1671 O O . LEU A 1 210 ? -2.524 1.399 -13.574 1.00 97.88 210 LEU A O 1
ATOM 1675 N N . LEU A 1 211 ? -2.580 3.358 -12.483 1.00 97.81 211 LEU A N 1
ATOM 1676 C CA . LEU A 1 211 ? -1.353 3.875 -13.089 1.00 97.81 211 LEU A CA 1
ATOM 1677 C C . LEU A 1 211 ? -0.140 3.023 -12.705 1.00 97.81 211 LEU A C 1
ATOM 1679 O O . LEU A 1 211 ? 0.688 2.721 -13.562 1.00 97.81 211 LEU A O 1
ATOM 1683 N N . THR A 1 212 ? -0.059 2.562 -11.454 1.00 98.12 212 THR A N 1
ATOM 1684 C CA . THR A 1 212 ? 1.016 1.648 -11.026 1.00 98.12 212 THR A CA 1
ATOM 1685 C C . THR A 1 212 ? 0.911 0.294 -11.710 1.00 98.12 212 THR A C 1
ATOM 1687 O O . THR A 1 212 ? 1.926 -0.265 -12.127 1.00 98.12 212 THR A O 1
ATOM 1690 N N . PHE A 1 213 ? -0.301 -0.237 -11.872 1.00 97.69 213 PHE A N 1
ATOM 1691 C CA . PHE A 1 213 ? -0.527 -1.458 -12.636 1.00 97.69 213 PHE A CA 1
ATOM 1692 C C . PHE A 1 213 ? -0.025 -1.315 -14.078 1.00 97.69 213 PHE A C 1
ATOM 1694 O O . PHE A 1 213 ? 0.744 -2.160 -14.540 1.00 97.69 213 PHE A O 1
ATOM 1701 N N . LEU A 1 214 ? -0.387 -0.227 -14.763 1.00 97.38 214 LEU A N 1
ATOM 1702 C CA . LEU A 1 214 ? 0.069 0.049 -16.124 1.00 97.38 214 LEU A CA 1
ATOM 1703 C C . LEU A 1 214 ? 1.592 0.199 -16.200 1.00 97.38 214 LEU A C 1
ATOM 1705 O O . LEU A 1 214 ? 2.224 -0.437 -17.043 1.00 97.38 214 LEU A O 1
ATOM 1709 N N . ALA A 1 215 ? 2.191 0.974 -15.293 1.00 96.94 215 ALA A N 1
ATOM 1710 C CA . ALA A 1 215 ? 3.639 1.154 -15.224 1.00 96.94 215 ALA A CA 1
ATOM 1711 C C . ALA A 1 215 ? 4.368 -0.180 -15.001 1.00 96.94 215 ALA A C 1
ATOM 1713 O O . ALA A 1 215 ? 5.384 -0.451 -15.637 1.00 96.94 215 ALA A O 1
ATOM 1714 N N . THR A 1 216 ? 3.806 -1.059 -14.168 1.00 96.75 216 THR A N 1
ATOM 1715 C CA . THR A 1 216 ? 4.348 -2.404 -13.938 1.00 96.75 216 THR A CA 1
ATOM 1716 C C . THR A 1 216 ? 4.310 -3.253 -15.206 1.00 96.75 216 THR A C 1
ATOM 1718 O O . THR A 1 216 ? 5.279 -3.949 -15.498 1.00 96.75 216 THR A O 1
ATOM 1721 N N . ARG A 1 217 ? 3.221 -3.190 -15.986 1.00 96.00 217 ARG A N 1
ATOM 1722 C CA . ARG A 1 217 ? 3.094 -3.922 -17.261 1.00 96.00 217 ARG A CA 1
ATOM 1723 C C . ARG A 1 217 ? 4.051 -3.394 -18.322 1.00 96.00 217 ARG A C 1
ATOM 1725 O O . ARG A 1 217 ? 4.689 -4.187 -19.011 1.00 96.00 217 ARG A O 1
ATOM 1732 N N . ALA A 1 218 ? 4.198 -2.075 -18.409 1.00 95.88 218 ALA A N 1
ATOM 1733 C CA . ALA A 1 218 ? 5.170 -1.444 -19.292 1.00 95.88 218 ALA A CA 1
ATOM 1734 C C . ALA A 1 218 ? 6.606 -1.864 -18.939 1.00 95.88 218 ALA A C 1
ATOM 1736 O O . ALA A 1 218 ? 7.366 -2.266 -19.821 1.00 95.88 218 ALA A O 1
ATOM 1737 N N . TYR A 1 219 ? 6.952 -1.854 -17.649 1.00 95.94 219 TYR A N 1
ATO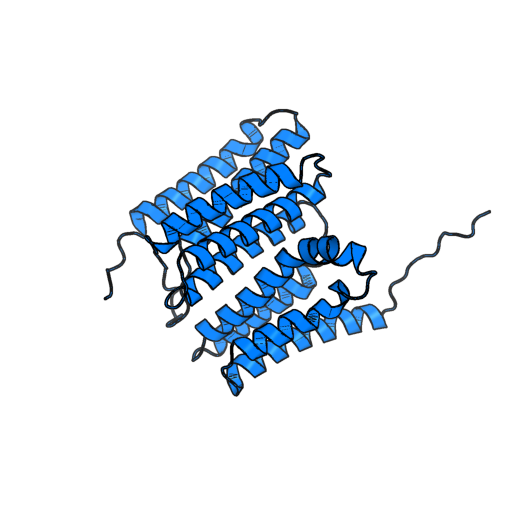M 1738 C CA . TYR A 1 219 ? 8.266 -2.282 -17.177 1.00 95.94 219 TYR A CA 1
ATOM 1739 C C . TYR A 1 219 ? 8.514 -3.782 -17.410 1.00 95.94 219 TYR A C 1
ATOM 1741 O O . TYR A 1 219 ? 9.595 -4.168 -17.843 1.00 95.94 219 TYR A O 1
ATOM 1749 N N . GLU A 1 220 ? 7.510 -4.637 -17.196 1.00 95.06 220 GLU A N 1
ATOM 1750 C CA . GLU A 1 220 ? 7.603 -6.074 -17.486 1.00 95.06 220 GLU A CA 1
ATOM 1751 C C . GLU A 1 220 ? 7.880 -6.344 -18.975 1.00 95.06 220 GLU A C 1
ATOM 1753 O O . GLU A 1 220 ? 8.723 -7.187 -19.290 1.00 95.06 220 GLU A O 1
ATOM 1758 N N . SER A 1 221 ? 7.222 -5.615 -19.886 1.00 96.12 221 SER A N 1
ATOM 1759 C CA . SER A 1 221 ? 7.472 -5.710 -21.333 1.00 96.12 221 SER A CA 1
ATOM 1760 C C . SER A 1 221 ? 8.889 -5.252 -21.688 1.00 96.12 221 SER A C 1
ATOM 1762 O O . SER A 1 221 ? 9.627 -5.984 -22.351 1.00 96.12 221 SER A O 1
ATOM 1764 N N . TYR A 1 222 ? 9.316 -4.098 -21.158 1.00 95.50 222 TYR A N 1
ATOM 1765 C CA . TYR A 1 222 ? 10.677 -3.589 -21.340 1.00 95.50 222 TYR A CA 1
ATOM 1766 C C . TYR A 1 222 ? 11.734 -4.587 -20.853 1.00 95.50 222 TYR A C 1
ATOM 1768 O O . TYR A 1 222 ? 12.656 -4.914 -21.594 1.00 95.50 222 TYR A O 1
ATOM 1776 N N . HIS A 1 223 ? 11.572 -5.144 -19.653 1.00 93.56 223 HIS A N 1
ATOM 1777 C CA . HIS A 1 223 ? 12.518 -6.108 -19.094 1.00 93.56 223 HIS A CA 1
ATOM 1778 C C . HIS A 1 223 ? 12.615 -7.398 -19.927 1.00 93.56 223 HIS A C 1
ATOM 1780 O O . HIS A 1 223 ? 13.679 -8.005 -20.006 1.00 93.56 223 HIS A O 1
ATOM 1786 N N . ARG A 1 224 ? 11.522 -7.833 -20.570 1.00 93.44 224 ARG A N 1
ATOM 1787 C CA . ARG A 1 224 ? 11.520 -9.025 -21.438 1.00 93.44 224 ARG A CA 1
ATOM 1788 C C . ARG A 1 224 ? 12.113 -8.784 -22.820 1.00 93.44 224 ARG A C 1
ATOM 1790 O O . ARG A 1 224 ? 12.597 -9.731 -23.437 1.00 93.44 224 ARG A O 1
ATOM 1797 N N . HIS A 1 225 ? 12.005 -7.568 -23.344 1.00 93.44 225 HIS A N 1
ATOM 1798 C CA . HIS A 1 225 ? 12.229 -7.304 -24.765 1.00 93.44 225 HIS A CA 1
ATOM 1799 C C . HIS A 1 225 ? 13.252 -6.204 -25.066 1.00 93.44 225 HIS A C 1
ATOM 1801 O O . HIS A 1 225 ? 13.545 -5.980 -26.236 1.00 93.44 225 HIS A O 1
ATOM 1807 N N . GLY A 1 226 ? 13.769 -5.503 -24.055 1.00 92.25 226 GLY A N 1
ATOM 1808 C CA . GLY A 1 226 ? 14.626 -4.320 -24.211 1.00 92.25 226 GLY A CA 1
ATOM 1809 C C . GLY A 1 226 ? 13.894 -3.079 -24.741 1.00 92.25 226 GLY A C 1
ATOM 1810 O O . GLY A 1 226 ? 14.486 -2.013 -24.860 1.00 92.25 226 GLY A O 1
ATOM 1811 N N . ALA A 1 227 ? 12.605 -3.205 -25.055 1.00 93.75 227 ALA A N 1
ATOM 1812 C CA . ALA A 1 227 ? 11.728 -2.145 -25.529 1.00 93.75 227 ALA A CA 1
ATOM 1813 C C . ALA A 1 227 ? 10.292 -2.448 -25.090 1.00 93.75 227 ALA A C 1
ATOM 1815 O O . ALA A 1 227 ? 9.918 -3.610 -24.922 1.00 93.75 227 ALA A O 1
ATOM 1816 N N . ILE A 1 228 ? 9.477 -1.408 -24.919 1.00 94.38 228 ILE A N 1
ATOM 1817 C CA . ILE A 1 228 ? 8.060 -1.572 -24.5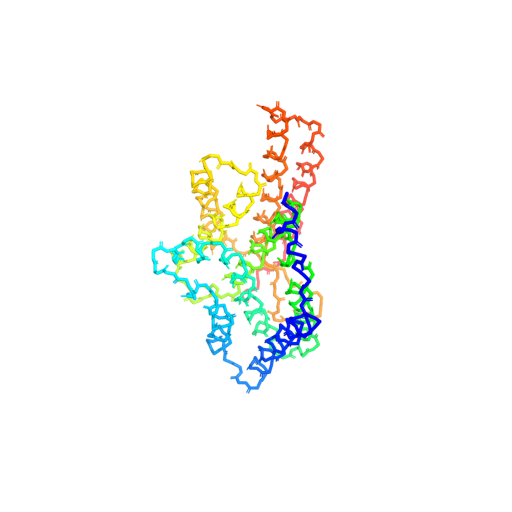87 1.00 94.38 228 ILE A CA 1
ATOM 1818 C C . ILE A 1 228 ? 7.322 -2.010 -25.853 1.00 94.38 228 ILE A C 1
ATOM 1820 O O . ILE A 1 228 ? 7.186 -1.231 -26.797 1.00 94.38 228 ILE A O 1
ATOM 1824 N N . LYS A 1 229 ? 6.840 -3.255 -25.885 1.00 94.50 229 LYS A N 1
ATOM 1825 C CA . LYS A 1 229 ? 6.061 -3.765 -27.016 1.00 94.50 229 LYS A CA 1
ATOM 1826 C C . LYS A 1 229 ? 4.587 -3.433 -26.843 1.00 94.50 229 LYS A C 1
ATOM 1828 O O . LYS A 1 229 ? 3.975 -3.776 -25.834 1.00 94.50 229 LYS A O 1
ATOM 1833 N N . SER A 1 230 ? 3.986 -2.846 -27.877 1.00 89.56 230 SER A N 1
ATOM 1834 C CA . SER A 1 230 ? 2.566 -2.473 -27.871 1.00 89.56 230 SER A CA 1
ATOM 1835 C C . SER A 1 230 ? 1.646 -3.660 -27.576 1.00 89.56 230 SER A C 1
ATOM 1837 O O . SER A 1 230 ? 0.669 -3.495 -26.854 1.00 89.56 230 SER A O 1
ATOM 1839 N N . GLY A 1 231 ? 1.987 -4.862 -28.058 1.00 90.50 231 GLY A N 1
ATOM 1840 C CA . GLY A 1 231 ? 1.199 -6.077 -27.822 1.00 90.50 231 GLY A CA 1
ATOM 1841 C C . GLY A 1 231 ? 1.024 -6.445 -26.342 1.00 90.50 231 GLY A C 1
ATOM 1842 O O . GLY A 1 231 ? -0.030 -6.953 -25.972 1.00 90.50 231 GLY A O 1
ATOM 1843 N N . ASP A 1 232 ? 1.997 -6.126 -25.485 1.00 89.94 232 ASP A N 1
ATOM 1844 C CA . ASP A 1 232 ? 1.935 -6.453 -24.053 1.00 89.94 232 ASP A CA 1
ATOM 1845 C C . ASP A 1 232 ? 1.183 -5.391 -23.235 1.00 89.94 232 ASP A C 1
ATOM 1847 O O . ASP A 1 232 ? 0.683 -5.671 -22.144 1.00 89.94 232 ASP A O 1
ATOM 1851 N N . VAL A 1 233 ? 1.134 -4.153 -23.738 1.00 93.88 233 VAL A N 1
ATOM 1852 C CA . VAL A 1 233 ? 0.725 -2.976 -22.954 1.00 93.88 233 VAL A CA 1
ATOM 1853 C C . VAL A 1 233 ? -0.596 -2.381 -23.425 1.00 93.88 233 VAL A C 1
ATOM 1855 O O . VAL A 1 233 ? -1.287 -1.769 -22.618 1.00 93.88 233 VAL A O 1
ATOM 1858 N N . ILE A 1 234 ? -1.006 -2.591 -24.680 1.00 94.12 234 ILE A N 1
ATOM 1859 C CA . ILE A 1 234 ? -2.200 -1.938 -25.237 1.00 94.12 234 ILE A CA 1
AT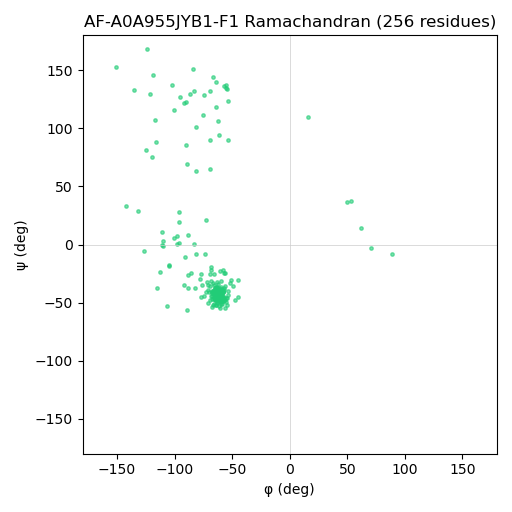OM 1860 C C . ILE A 1 234 ? -3.483 -2.317 -24.493 1.00 94.12 234 ILE A C 1
ATOM 1862 O O . ILE A 1 234 ? -4.287 -1.443 -24.185 1.00 94.12 234 ILE A O 1
ATOM 1866 N N . VAL A 1 235 ? -3.650 -3.591 -24.127 1.00 94.88 235 VAL A N 1
ATOM 1867 C CA . VAL A 1 235 ? -4.829 -4.049 -23.377 1.00 94.88 235 VAL A CA 1
ATOM 1868 C C . VAL A 1 235 ? -4.851 -3.448 -21.961 1.00 94.88 235 VAL A C 1
ATOM 1870 O O . VAL A 1 235 ? -5.850 -2.813 -21.618 1.00 94.88 235 VAL A O 1
ATOM 1873 N N . PRO A 1 236 ? -3.775 -3.550 -21.147 1.00 94.19 236 PRO A N 1
ATOM 1874 C CA . PRO A 1 236 ? -3.683 -2.822 -19.880 1.00 94.19 236 PRO A CA 1
ATOM 1875 C C . PRO A 1 236 ? -3.905 -1.312 -20.010 1.00 94.19 236 PRO A C 1
ATOM 1877 O O . PRO A 1 236 ? -4.562 -0.718 -19.160 1.00 94.19 236 PRO A O 1
ATOM 1880 N N . PHE A 1 237 ? -3.369 -0.693 -21.062 1.00 95.88 237 PHE A N 1
ATOM 1881 C CA . PHE A 1 237 ? -3.479 0.741 -21.305 1.00 95.88 237 PHE A CA 1
ATOM 1882 C C . PHE A 1 237 ? -4.926 1.157 -21.549 1.00 95.88 237 PHE A C 1
ATOM 1884 O O . PHE A 1 237 ? -5.424 2.039 -20.855 1.00 95.88 237 PHE A O 1
ATOM 1891 N N . VAL A 1 238 ? -5.615 0.491 -22.481 1.00 96.19 238 VAL A N 1
ATOM 1892 C CA . VAL A 1 238 ? -7.028 0.756 -22.774 1.00 96.19 238 VAL A CA 1
ATOM 1893 C C . VAL A 1 238 ? -7.876 0.523 -21.527 1.00 96.19 238 VAL A C 1
ATOM 1895 O O . VAL A 1 238 ? -8.672 1.385 -21.180 1.00 96.19 238 VAL A O 1
ATOM 1898 N N . PHE A 1 239 ? -7.651 -0.571 -20.792 1.00 95.75 239 PHE A N 1
ATOM 1899 C CA . PHE A 1 239 ? -8.353 -0.846 -19.535 1.00 95.75 239 PHE A CA 1
ATOM 1900 C C . PHE A 1 239 ? -8.209 0.295 -18.517 1.00 95.75 239 PHE A C 1
ATOM 1902 O O . PHE A 1 239 ? -9.206 0.778 -17.977 1.00 95.75 239 PHE A O 1
ATOM 1909 N N . VAL A 1 240 ? -6.977 0.757 -18.277 1.00 96.00 240 VAL A N 1
ATOM 1910 C CA . VAL A 1 240 ? -6.714 1.863 -17.347 1.00 96.00 240 VAL A CA 1
ATOM 1911 C C . VAL A 1 240 ? -7.337 3.160 -17.849 1.00 96.00 240 VAL A C 1
ATOM 1913 O O . VAL A 1 240 ? -8.003 3.842 -17.074 1.00 96.00 240 VAL A O 1
ATOM 1916 N N . LEU A 1 241 ? -7.182 3.482 -19.133 1.00 95.38 241 LEU A N 1
ATOM 1917 C CA . LEU A 1 241 ? -7.735 4.694 -19.732 1.00 95.38 241 LEU A CA 1
ATOM 1918 C C . LEU A 1 241 ? -9.264 4.718 -19.643 1.00 95.38 241 LEU A C 1
ATOM 1920 O O . LEU A 1 241 ? -9.832 5.737 -19.257 1.00 95.38 241 LEU A O 1
ATOM 1924 N N . THR A 1 242 ? -9.929 3.597 -19.927 1.00 94.75 242 THR A N 1
ATOM 1925 C CA . THR A 1 242 ? -11.384 3.475 -19.813 1.00 94.75 242 THR A CA 1
ATOM 1926 C C . THR A 1 242 ? -11.844 3.678 -18.374 1.00 94.75 242 THR A C 1
ATOM 1928 O O . THR A 1 242 ? -12.736 4.489 -18.142 1.00 94.75 242 THR A O 1
ATOM 1931 N N . ILE A 1 243 ? -11.236 3.002 -17.392 1.00 93.62 243 ILE A N 1
ATOM 1932 C CA . ILE A 1 243 ? -11.659 3.151 -15.991 1.00 93.62 243 ILE A CA 1
ATOM 1933 C C . ILE A 1 243 ? -11.389 4.566 -15.484 1.00 93.62 243 ILE A C 1
ATOM 1935 O O . ILE A 1 243 ? -12.277 5.172 -14.893 1.00 93.62 243 ILE A O 1
ATOM 1939 N N . VAL A 1 244 ? -10.202 5.123 -15.730 1.00 92.25 244 VAL A N 1
ATOM 1940 C CA . VAL A 1 244 ? -9.875 6.494 -15.309 1.00 92.25 244 VAL A CA 1
ATOM 1941 C C . VAL A 1 244 ? -10.823 7.500 -15.967 1.00 92.25 244 VAL A C 1
ATOM 1943 O O . VAL A 1 244 ? -11.333 8.386 -15.284 1.00 92.25 244 VAL A O 1
ATOM 1946 N N . GLY A 1 245 ? -11.133 7.326 -17.255 1.00 89.94 245 GLY A N 1
ATOM 1947 C CA . GLY A 1 245 ? -12.117 8.139 -17.968 1.00 89.94 245 GLY A CA 1
ATOM 1948 C C . GLY A 1 245 ? -13.510 8.063 -17.342 1.00 89.94 245 GLY A C 1
ATOM 1949 O O . GLY A 1 245 ? -14.125 9.101 -17.103 1.00 89.94 245 GLY A O 1
ATOM 1950 N N . LEU A 1 246 ? -13.989 6.862 -17.000 1.00 89.44 246 LEU A N 1
ATOM 1951 C CA . LEU A 1 246 ? -15.270 6.672 -16.308 1.00 89.44 246 LEU A CA 1
ATOM 1952 C C . LEU A 1 246 ? -15.283 7.351 -14.932 1.00 89.44 246 LEU A C 1
ATOM 1954 O O . LEU A 1 246 ? -16.239 8.055 -14.611 1.00 89.44 246 LEU A O 1
ATOM 1958 N N . LEU A 1 247 ? -14.218 7.190 -14.140 1.00 87.50 247 LEU A N 1
ATOM 1959 C CA . LEU A 1 247 ? -14.092 7.814 -12.818 1.00 87.50 247 LEU A CA 1
ATOM 1960 C C . LEU A 1 247 ? -14.126 9.349 -12.901 1.00 87.50 247 LEU A C 1
ATOM 1962 O O . LEU A 1 247 ? -14.769 9.992 -12.075 1.00 87.50 247 LEU A O 1
ATOM 1966 N N . LEU A 1 248 ? -13.467 9.940 -13.903 1.00 83.94 248 LEU A N 1
ATOM 1967 C CA . LEU A 1 248 ? -13.395 11.396 -14.087 1.00 83.94 248 LEU A CA 1
ATOM 1968 C C . LEU A 1 248 ? -14.671 12.019 -14.672 1.00 83.94 248 LEU A C 1
ATOM 1970 O O . LEU A 1 248 ? -14.908 13.206 -14.460 1.00 83.94 248 LEU A O 1
ATOM 1974 N N . THR A 1 249 ? -15.479 11.255 -15.412 1.00 81.56 249 THR A N 1
ATOM 1975 C CA . THR A 1 249 ? -16.643 11.787 -16.149 1.00 81.56 249 THR A CA 1
ATOM 1976 C C . THR A 1 249 ? -17.976 11.411 -15.514 1.00 81.56 249 THR A C 1
ATOM 1978 O O . THR A 1 249 ? -18.790 12.286 -15.236 1.00 81.56 249 THR A O 1
ATOM 1981 N N . MET A 1 250 ? -18.205 10.122 -15.260 1.00 69.50 250 MET A N 1
ATOM 1982 C CA . MET A 1 250 ? -19.493 9.618 -14.775 1.00 69.50 250 MET A CA 1
ATOM 1983 C C . MET A 1 250 ? -19.633 9.790 -13.266 1.00 69.50 25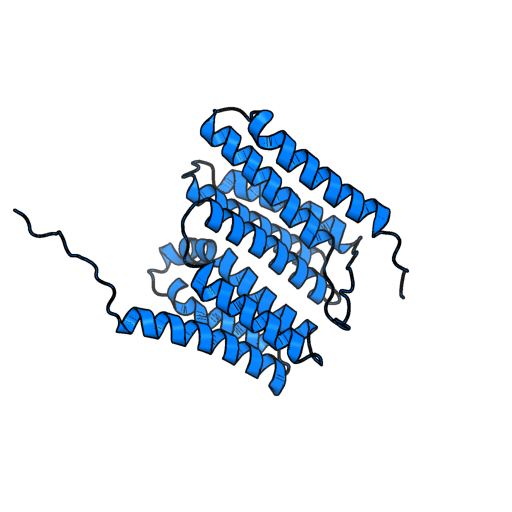0 MET A C 1
ATOM 1985 O O . MET A 1 250 ? -20.706 10.116 -12.770 1.00 69.50 250 MET A O 1
ATOM 1989 N N . PHE A 1 251 ? -18.538 9.600 -12.531 1.00 66.69 251 PHE A N 1
ATOM 1990 C CA . PHE A 1 251 ? -18.554 9.638 -11.070 1.00 66.69 251 PHE A CA 1
ATOM 1991 C C . PHE A 1 251 ? -18.143 10.991 -10.475 1.00 66.69 251 PHE A C 1
ATOM 1993 O O . PHE A 1 251 ? -18.150 11.153 -9.260 1.00 66.69 251 PHE A O 1
ATOM 2000 N N . ASN A 1 252 ? -17.841 11.984 -11.314 1.00 63.19 252 ASN A N 1
ATOM 2001 C CA . ASN A 1 252 ? -17.596 13.365 -10.884 1.00 63.19 252 ASN A CA 1
ATOM 2002 C C . ASN A 1 252 ? -18.908 14.165 -10.692 1.00 63.19 252 ASN A C 1
ATOM 2004 O O . ASN A 1 252 ? -18.883 15.338 -10.342 1.00 63.19 252 ASN A O 1
ATOM 2008 N N . GLN A 1 253 ? -20.070 13.538 -10.923 1.00 51.06 253 GLN A N 1
ATOM 2009 C CA . GLN A 1 253 ? -21.392 14.170 -10.801 1.00 51.06 253 GLN A CA 1
ATOM 2010 C C . GLN A 1 253 ? -22.107 13.887 -9.464 1.00 51.06 253 GLN A C 1
ATOM 2012 O O . GLN A 1 253 ? -23.263 14.269 -9.292 1.00 51.06 253 GLN A O 1
ATOM 2017 N N . SER A 1 254 ? -21.456 13.250 -8.485 1.00 42.62 254 SER A N 1
ATOM 2018 C CA . SER A 1 254 ? -22.053 13.053 -7.158 1.00 42.62 254 SER A CA 1
ATOM 2019 C C . SER A 1 254 ? -21.908 14.313 -6.296 1.00 42.62 254 SER A C 1
ATOM 2021 O O . SER A 1 254 ? -20.834 14.562 -5.757 1.00 42.62 254 SER A O 1
ATOM 2023 N N . THR A 1 255 ? -23.002 15.080 -6.210 1.00 39.50 255 THR A N 1
ATOM 2024 C CA . THR A 1 255 ? -23.371 16.083 -5.186 1.00 39.50 255 THR A CA 1
ATOM 2025 C C . THR A 1 255 ? -22.245 16.561 -4.270 1.00 39.50 255 THR A C 1
ATOM 2027 O O . THR A 1 255 ? -21.829 15.848 -3.356 1.00 39.50 255 THR A O 1
ATOM 2030 N N . VAL A 1 256 ? -21.854 17.824 -4.463 1.00 37.44 256 VAL A N 1
ATOM 2031 C CA . VAL A 1 256 ? -21.190 18.667 -3.462 1.00 37.44 256 VAL A CA 1
ATOM 2032 C C . VAL A 1 256 ? -22.059 18.670 -2.199 1.00 37.44 256 VAL A C 1
ATOM 2034 O O . VAL A 1 256 ? -22.999 19.448 -2.080 1.00 37.44 256 VAL A O 1
ATOM 2037 N N . GLY A 1 257 ? -21.804 17.725 -1.300 1.00 36.88 257 GLY A N 1
ATOM 2038 C CA . GLY A 1 257 ? -22.356 17.706 0.047 1.00 36.88 257 GLY A CA 1
ATOM 2039 C C . GLY A 1 257 ? -21.400 18.454 0.958 1.00 36.88 257 GLY A C 1
ATOM 2040 O O . GLY A 1 257 ? -20.500 17.835 1.527 1.00 36.88 257 GLY A O 1
ATOM 2041 N N . LEU A 1 258 ? -21.569 19.777 1.008 1.00 35.03 258 LEU A N 1
ATOM 2042 C CA . LEU A 1 258 ? -21.281 20.553 2.213 1.00 35.03 258 LEU A CA 1
ATOM 2043 C C . LEU A 1 258 ? -22.375 20.266 3.245 1.00 35.03 258 LEU A C 1
ATOM 2045 O O . LEU A 1 258 ? -23.550 20.171 2.821 1.00 35.03 258 LEU A O 1
#

Sequence (258 aa):
MEFLKSNKRRSRLSEIAYVVLNIALAVLLLIVAVQFNNLWLSIVFVVISKWRILAVRPRYWVANITANVVDLVVGIGHVIFLQAATGQFWLQVLMTTGYIAWLLFVKPRSKRIFVAAQAIAAIAVGTNALILTQYNSDAAIFVIAMWVIGYTSCRHILMSYDEPMTNFYSAIWGVIMAQLGWIGFHWQIAYSLPNTANFKLSQLALITALLTFLATRAYESYHRHGAIKSGDVIVPFVFVLTIVGLLLTMFNQSTVGL

Radius of gyration: 19.7 Å; Cα contacts (8 Å, |Δi|>4): 281; chains: 1; bounding box: 56×56×51 Å

Solvent-accessible surface area (backbone atoms only — not comparable to full-atom values): 13863 Å² total; per-residue (Å²): 137,95,82,76,84,73,76,80,69,76,51,69,66,60,54,51,51,52,53,53,53,48,46,50,49,40,52,48,44,50,48,39,42,74,76,65,66,38,67,66,63,39,45,50,52,53,58,58,73,47,52,72,44,66,76,51,65,73,92,49,32,66,64,38,48,56,74,40,41,41,62,48,35,37,47,48,19,50,52,47,47,38,59,36,28,63,95,36,65,71,56,33,51,52,51,38,53,52,49,36,46,37,65,68,64,45,65,77,41,80,54,58,72,41,33,42,49,47,23,35,47,18,35,28,37,29,44,29,32,49,61,76,56,36,94,84,53,56,69,66,60,51,22,51,50,31,20,50,46,28,21,39,23,43,33,56,39,33,63,70,67,71,45,91,58,32,71,58,58,10,49,53,44,6,50,53,33,19,53,52,32,51,52,35,70,78,58,72,52,66,46,71,49,89,96,34,95,66,40,60,51,32,50,58,15,52,50,54,22,43,52,48,50,40,53,50,42,41,48,52,32,23,75,75,62,82,43,71,48,62,88,70,32,49,64,54,46,52,53,41,50,51,52,51,49,44,53,66,60,69,62,64,68,72,72,92,78,127

Foldseek 3Di:
DPDPPPVPPDPPVNVVCQLVLQLVLLVVLLCCCAPVVDLVVNLVSLVVSVCVLVVDDPVCNVVSCLLCVLVSLLSSLLSLQSSLQPPPSVSNVVSSVVSSCCSNPLVVDLPLVSLLVSLLSSLLSNLLSCLLVLPPDDLVRQLQSQLSSQLSSQLSNVVSLVNPCSNVVSNVRSNVSSVLRSVCSVVWDWDDDPPRPRRTGTPSSVLSSLVSVLVSQQVVCCSVPVHRDCVRRVVSVVVSVVVNVCCVPVRVPPDPDD

pLDDT: mean 89.96, std 13.09, range [35.03, 98.56]

Secondary structure (DSSP, 8-state):
-----------HHHHHHHHHHHHHHHHHHHHHHHHT--HHHHHHHHHHHTGGGTSS-GGGHHHHHHHHHHHHHHHHHHHHHHHHTTT-HHHHHHHHHHHHHIIIIITT--SHHHHHHHHHHHHHHHHHHHHHTGGG--HHHHHHHHHHHHHHHHHHHHGGGT-TTHHHHHHHHHHHHHHHHHHHHHS--EEEPTT-SS-EEEHHHHHHHHHHHHHHHHHHHHHHHSS--HHHHHHHHHHHHHHHHHHHHTGGGS----

Mean predicted aligned error: 6.02 Å